Protein 8UI2 (pdb70)

Secondary structure (DSSP, 8-state):
---EEEEEEES-HHHHHHHHHHHHHHS--EEEEEEEETTTEEEEEEEE-HHHHHHHHHHHHHHHTTSTT-EEEEEEESS--TTTHHHHSS---PPP-S-TT-EEEEEEESSHHHHHHHHHHHHHHSS-EEEEEEESSSSTT-EEEEEEE-HHHHHHHHHHHHHHHGGGEEEEEEESS--HHHHHHHT-/-EEEEEE-GGGHHHHHHHHHHTTS-SEEEEEEEEEEEEETTEEEEEEEEEEEEE--SSSHHHHHHHHHTT-SSSS---EEE---TTSS-HHHHHHHHHHS---

Sequence (291 aa):
ARPALGVLELKSYALGVAVADAALRAAPVELLKCEPVEPGKALIMIRGEPEAVARAMAAALETAKAGSGNLIDHAFIGRIHPALLPFLLEETAAPPIEDPDEAVLVVETKTVAAAIEAADAALDVAPVRLLRMRLSEHIGGKAYFVLAGDEEAVRKAARAVRAVAGEKLIDLRIIPRPHEALRGRLFFPIALTVVPPEEAEPLARELVEAGLAAEVLLVPVRRIYREKGKVREEEVTLLLILVSREGVPALRAWIEARHPDDIPLFIVLAVDEEASNKRYLGYIAAETHLY

B-factor: mean 37.64, std 17.02, range [1.09, 86.79]

Foldseek 3Di:
DWWKKKKWKFQALVLLVVLQVQLVVFAPWAWLAFDAFPPRMTMTMITDAQVRNVRSNVRSVVSCVVPPPGTDDMDMGRTADPQVVCVSNVNDDQDDCPDQQKKKKKWKFQAQRLARQLVRQLVVPFPKHWQDWAHRHPPRRMIMTMIIDAPVRVVVSVVSSCVSSPPRTDDMDMGRGDDPVVCVVRSD/DKKKWKAAPVCPVVVQVVCQVVLLFVDKDKDWDKDWDADPNRIDIDIIIMIITQAAPVSVVVVVVVDCVDPDDDDTGIDDDDDDQVPDDVVVNVSRHVSNDPD

Radius of gyration: 20.88 Å; Cα contacts (8 Å, |Δi|>4): 557; chains: 2; bounding box: 64×43×48 Å

Nearest PDB structures (foldseek):
  8ui2-assembly1_A  TM=1.005E+00  e=4.470E-39  synthetic construct
  8un1-assembly1_B  TM=9.613E-01  e=3.023E-27  synthetic construct
  8ukm-assembly1_A  TM=9.583E-01  e=1.767E-26  synthetic construct
  6n06-assembly1_C  TM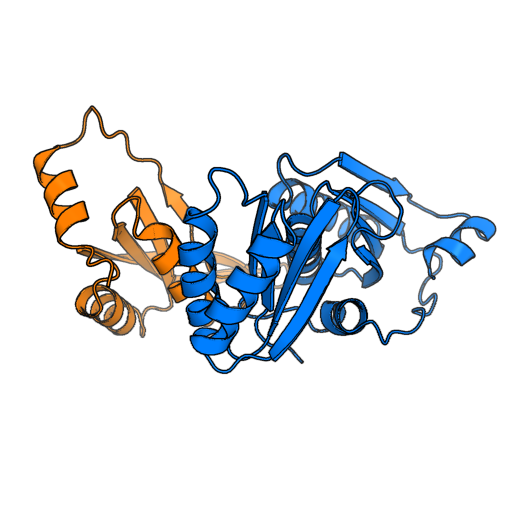=9.443E-01  e=7.043E-22  Haliangium ochraceum DSM 14365
  5dii-assembly2_D  TM=9.402E-01  e=2.486E-21  Haliangium ochraceum DSM 14365

Structure (mmCIF, N/CA/C/O backbone):
data_8UI2
#
_entry.id   8UI2
#
_cell.length_a   1.00
_cell.length_b   1.00
_cell.length_c   1.00
_cell.angle_alpha   90.00
_cell.angle_beta   90.00
_cell.angle_gamma   90.00
#
_symmetry.space_group_name_H-M   'P 1'
#
loop_
_entity.id
_entity.type
_entity.pdbx_description
1 polymer T33-ml28-redesigned-tandem-BMC-T-fold
2 polymer T33-ml28-redesigned-CutA-fold
#
loop_
_atom_site.group_PDB
_atom_site.id
_atom_site.type_symbol
_atom_site.label_atom_id
_atom_site.label_alt_id
_atom_site.label_comp_id
_atom_site.label_asym_id
_atom_site.label_entity_id
_atom_site.label_seq_id
_atom_site.pdbx_PDB_ins_code
_atom_site.Cartn_x
_atom_site.Cartn_y
_atom_site.Cartn_z
_atom_site.occupancy
_atom_site.B_iso_or_equiv
_atom_site.auth_seq_id
_atom_site.auth_comp_id
_atom_site.auth_asym_id
_atom_site.auth_atom_id
_atom_site.pdbx_PDB_model_num
ATOM 1 N N . ALA A 1 18 ? 138.832 85.809 62.046 1.00 52.95 18 ALA A N 1
ATOM 2 C CA . ALA A 1 18 ? 139.276 87.146 62.422 1.00 52.26 18 ALA A CA 1
ATOM 3 C C . ALA A 1 18 ? 138.110 87.993 62.921 1.00 54.87 18 ALA A C 1
ATOM 4 O O . ALA A 1 18 ? 138.246 88.736 63.892 1.00 53.85 18 ALA A O 1
ATOM 6 N N . ARG A 1 19 ? 136.963 87.878 62.256 1.00 55.73 19 ARG A N 1
ATOM 7 C CA . ARG A 1 19 ? 135.759 88.628 62.612 1.00 50.88 19 ARG A CA 1
ATOM 8 C C . ARG A 1 19 ? 134.570 87.680 62.724 1.00 49.39 19 ARG A C 1
ATOM 9 O O . ARG A 1 19 ? 133.689 87.662 61.856 1.00 47.05 19 ARG A O 1
ATOM 17 N N . PRO A 1 20 ? 134.517 86.864 63.786 1.00 43.63 20 PRO A N 1
ATOM 18 C CA . PRO A 1 20 ? 133.332 86.030 64.011 1.00 41.95 20 PRO A CA 1
ATOM 19 C C . PRO A 1 20 ? 132.287 86.737 64.860 1.00 43.59 20 PRO A C 1
ATOM 20 O O . PRO A 1 20 ? 132.469 87.899 65.232 1.00 45.13 20 PRO A O 1
ATOM 24 N N . ALA A 1 21 ? 131.194 86.051 65.173 1.00 26.80 21 ALA A N 1
ATOM 25 C CA . ALA A 1 21 ? 130.173 86.588 66.057 1.00 22.32 21 ALA A CA 1
ATOM 26 C C . ALA A 1 21 ? 130.513 86.284 67.510 1.00 32.80 21 ALA A C 1
ATOM 27 O O . ALA A 1 21 ? 131.227 85.326 67.812 1.00 36.25 21 ALA A O 1
ATOM 29 N N . LEU A 1 22 ? 129.995 87.114 68.414 1.00 31.52 22 LEU A N 1
ATOM 30 C CA . LEU A 1 22 ? 130.252 86.962 69.839 1.00 24.54 22 LEU A CA 1
ATOM 31 C C . LEU A 1 22 ? 128.967 87.165 70.627 1.00 26.01 22 LEU A C 1
ATOM 32 O O . LEU A 1 22 ? 128.144 88.013 70.276 1.00 29.80 22 LEU A O 1
ATOM 37 N N . GLY A 1 23 ? 128.801 86.385 71.691 1.00 24.87 23 GLY A N 1
ATOM 38 C CA . GLY A 1 23 ? 127.669 86.534 72.584 1.00 20.65 23 GLY A CA 1
ATOM 39 C C . GLY A 1 23 ? 128.075 86.489 74.043 1.00 17.75 23 GLY A C 1
ATOM 40 O O . GLY A 1 23 ? 128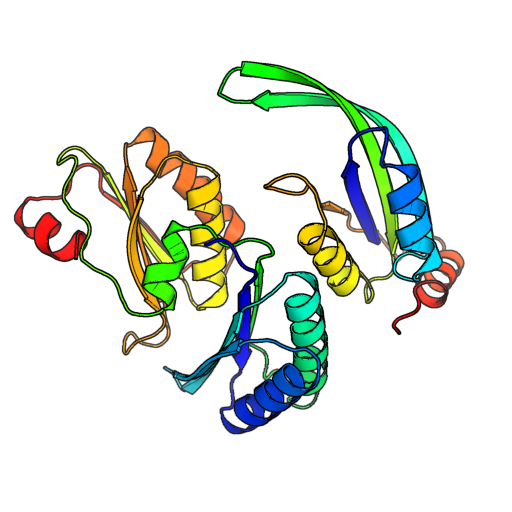.854 85.622 74.443 1.00 17.85 23 GLY A O 1
ATOM 41 N N . VAL A 1 24 ? 127.550 87.410 74.848 1.00 22.10 24 VAL A N 1
ATOM 42 C CA . VAL A 1 24 ? 127.946 87.575 76.242 1.00 17.70 24 VAL A CA 1
ATOM 43 C C . VAL A 1 24 ? 126.703 87.536 77.120 1.00 17.90 24 VAL A C 1
ATOM 44 O O . VAL A 1 24 ? 125.673 88.124 76.776 1.00 25.81 24 VAL A O 1
ATOM 48 N N . LEU A 1 25 ? 126.796 86.835 78.249 1.00 24.16 25 LEU A N 1
ATOM 49 C CA . LEU A 1 25 ? 125.732 86.786 79.244 1.00 21.09 25 LEU A CA 1
ATOM 50 C C . LEU A 1 25 ? 126.329 86.924 80.635 1.00 26.35 25 LEU A C 1
ATOM 51 O O . LEU A 1 25 ? 127.388 86.362 80.918 1.00 27.86 25 LEU A O 1
ATOM 56 N N . GLU A 1 26 ? 125.642 87.664 81.503 1.00 35.44 26 GLU A N 1
ATOM 57 C CA . GLU A 1 26 ? 126.032 87.799 82.901 1.00 34.66 26 GLU A CA 1
ATOM 58 C C . GLU A 1 26 ? 124.862 87.418 83.790 1.00 33.23 26 GLU A C 1
ATOM 59 O O . GLU A 1 26 ? 123.736 87.869 83.566 1.00 37.05 26 GLU A O 1
ATOM 65 N N . LEU A 1 27 ? 125.133 86.598 84.802 1.00 31.12 27 LEU A N 1
ATOM 66 C CA . LEU A 1 27 ? 124.104 86.077 85.686 1.00 30.64 27 LEU A CA 1
ATOM 67 C C . LEU A 1 27 ? 124.575 86.185 87.127 1.00 32.74 27 LEU A C 1
ATOM 68 O O . LEU A 1 27 ? 125.776 86.189 87.403 1.00 39.11 27 LEU A O 1
ATOM 73 N N . LYS A 1 28 ? 123.615 86.268 88.047 1.00 36.45 28 LYS A N 1
ATOM 74 C CA . LYS A 1 28 ? 123.944 86.405 89.460 1.00 39.13 28 LYS A CA 1
ATOM 75 C C . LYS A 1 28 ? 124.381 85.097 90.100 1.00 45.09 28 LYS A C 1
ATOM 76 O O . LYS A 1 28 ? 125.008 85.125 91.164 1.00 47.66 28 LYS A O 1
ATOM 82 N N . SER A 1 29 ? 124.074 83.960 89.486 1.00 40.98 29 SER A N 1
ATOM 83 C CA . SER A 1 29 ? 124.341 82.655 90.070 1.00 36.65 29 SER A CA 1
ATOM 84 C C . SER A 1 29 ? 125.240 81.840 89.155 1.00 31.46 29 SER A C 1
ATOM 85 O O . SER A 1 29 ? 125.054 81.830 87.936 1.00 36.88 29 SER A O 1
ATOM 88 N N . TYR A 1 30 ? 126.218 81.159 89.751 1.00 29.00 30 TYR A N 1
ATOM 89 C CA . TYR A 1 30 ? 127.052 80.242 88.985 1.00 27.84 30 TYR A CA 1
ATOM 90 C C . TYR A 1 30 ? 126.316 78.952 88.651 1.00 29.25 30 TYR A C 1
ATOM 91 O O . TYR A 1 30 ? 126.568 78.358 87.598 1.00 31.40 30 TYR A O 1
ATOM 100 N N . ALA A 1 31 ? 125.414 78.505 89.526 1.00 34.56 31 ALA A N 1
ATOM 101 C CA . ALA A 1 31 ? 124.635 77.303 89.248 1.00 24.64 31 ALA A CA 1
ATOM 102 C C . ALA A 1 31 ? 123.734 77.504 88.036 1.00 31.47 31 ALA A C 1
ATOM 103 O O . ALA A 1 31 ? 123.652 76.637 87.157 1.00 37.71 31 ALA A O 1
ATOM 105 N N . LEU A 1 32 ? 123.052 78.648 87.970 1.00 32.22 32 LEU A N 1
ATOM 106 C CA . LEU A 1 32 ? 122.263 78.967 86.788 1.00 14.07 32 LEU A CA 1
ATOM 107 C C . LEU A 1 32 ? 123.153 79.254 85.589 1.00 25.18 32 LEU A C 1
ATOM 108 O O . LEU A 1 32 ? 122.727 79.080 84.444 1.00 37.22 32 LEU A O 1
ATOM 113 N N . GLY A 1 33 ? 124.389 79.692 85.827 1.00 28.04 33 GLY A N 1
ATOM 114 C CA . GLY A 1 33 ? 125.318 79.880 84.727 1.00 19.73 33 GLY A CA 1
ATOM 115 C C . GLY A 1 33 ? 125.658 78.582 84.023 1.00 18.88 33 GLY A C 1
ATOM 116 O O . GLY A 1 33 ? 125.748 78.537 82.795 1.00 22.56 33 GLY A O 1
ATOM 117 N N . VAL A 1 34 ? 125.857 77.508 84.789 1.00 29.79 34 VAL A N 1
ATOM 118 C CA . VAL A 1 34 ? 126.149 76.210 84.186 1.00 26.60 34 VAL A CA 1
ATOM 119 C C . VAL A 1 34 ? 124.936 75.687 83.428 1.00 25.38 34 VAL A C 1
ATOM 120 O O . VAL A 1 34 ? 125.068 75.077 82.361 1.00 28.90 34 VAL A O 1
ATOM 124 N N . ALA A 1 35 ? 123.736 75.911 83.966 1.00 24.52 35 ALA A N 1
ATOM 125 C CA . ALA A 1 35 ? 122.524 75.505 83.260 1.00 23.03 35 ALA A CA 1
ATOM 126 C C . ALA A 1 35 ? 122.356 76.281 81.958 1.00 27.40 35 ALA A C 1
ATOM 127 O O . ALA A 1 35 ? 122.008 75.709 80.919 1.00 35.33 35 ALA A O 1
ATOM 129 N N . VAL A 1 36 ? 122.598 77.593 82.000 1.00 32.59 36 VAL A N 1
ATOM 130 C CA . VAL A 1 36 ? 122.451 78.430 80.812 1.00 23.95 36 VAL A CA 1
ATOM 131 C C . VAL A 1 36 ? 123.476 78.043 79.753 1.00 30.06 36 VAL A C 1
ATOM 132 O O . VAL A 1 36 ? 123.162 77.977 78.559 1.00 34.14 36 VAL A O 1
ATOM 136 N N . ALA A 1 37 ? 124.716 77.787 80.171 1.00 32.62 37 ALA A N 1
ATOM 137 C CA . ALA A 1 37 ? 125.758 77.407 79.223 1.00 22.57 37 ALA A CA 1
ATOM 138 C C . ALA A 1 37 ? 125.435 76.085 78.542 1.00 31.68 37 ALA A C 1
ATOM 139 O O . ALA A 1 37 ? 125.708 75.911 77.349 1.00 35.65 37 ALA A O 1
ATOM 141 N N . ASP A 1 38 ? 124.872 75.132 79.288 1.00 37.01 38 ASP A N 1
ATOM 142 C CA . ASP A 1 38 ? 124.517 73.847 78.696 1.00 28.00 38 ASP A CA 1
ATOM 143 C C . ASP A 1 38 ? 123.429 74.004 77.642 1.00 31.59 38 ASP A C 1
ATOM 144 O O . ASP A 1 38 ? 123.492 73.379 76.577 1.00 38.82 38 ASP A O 1
ATOM 149 N N . ALA A 1 39 ? 122.417 74.828 77.923 1.00 36.87 39 ALA A N 1
ATOM 150 C CA . ALA A 1 39 ? 121.355 75.057 76.948 1.00 35.49 39 ALA A CA 1
ATOM 151 C C . ALA A 1 39 ? 121.891 75.718 75.684 1.00 32.92 39 ALA A C 1
ATOM 152 O O . ALA A 1 39 ? 121.513 75.342 74.568 1.00 39.15 39 ALA A O 1
ATOM 154 N N . ALA A 1 40 ? 122.772 76.707 75.837 1.00 34.28 40 ALA A N 1
ATOM 155 C CA . ALA A 1 40 ? 123.340 77.381 74.675 1.00 36.58 40 ALA A CA 1
ATOM 156 C C . ALA A 1 40 ? 124.162 76.425 73.822 1.00 36.68 40 ALA A C 1
ATOM 157 O O . ALA A 1 40 ? 124.088 76.462 72.589 1.00 34.95 40 ALA A O 1
ATOM 159 N N . LEU A 1 41 ? 124.961 75.566 74.460 1.00 36.21 41 LEU A N 1
ATOM 160 C CA . LEU A 1 41 ? 125.803 74.641 73.709 1.00 28.60 41 LEU A CA 1
ATOM 161 C C . LEU A 1 41 ? 124.971 73.606 72.967 1.00 34.67 41 LEU A C 1
ATOM 162 O O . LEU A 1 41 ? 125.342 73.173 71.871 1.00 42.98 41 LEU A O 1
ATOM 167 N N . ARG A 1 42 ? 123.849 73.186 73.553 1.00 38.27 42 ARG A N 1
ATOM 168 C CA . ARG A 1 42 ? 123.011 72.182 72.909 1.00 35.31 42 ARG A CA 1
ATOM 169 C C . ARG A 1 42 ? 122.259 72.746 71.710 1.00 38.81 42 ARG A C 1
ATOM 170 O O . ARG A 1 42 ? 121.943 72.002 70.776 1.00 42.26 42 ARG A O 1
ATOM 178 N N . ALA A 1 43 ? 121.959 74.046 71.717 1.00 43.29 43 ALA A N 1
ATOM 179 C CA . ALA A 1 43 ? 121.095 74.614 70.686 1.00 38.47 43 ALA A CA 1
ATOM 180 C C . ALA A 1 43 ? 121.805 74.723 69.341 1.00 39.87 43 ALA A C 1
ATOM 181 O O . ALA A 1 43 ? 121.229 74.392 68.300 1.00 48.40 43 ALA A O 1
ATOM 183 N N . ALA A 1 44 ? 123.044 75.194 69.334 1.00 34.05 44 ALA A N 1
ATOM 184 C CA . ALA A 1 44 ? 123.755 75.480 68.099 1.00 29.79 44 ALA A CA 1
ATOM 185 C C . ALA A 1 44 ? 125.216 75.085 68.237 1.00 37.01 44 ALA A C 1
ATOM 186 O O . ALA A 1 44 ? 125.744 75.017 69.352 1.00 43.21 44 ALA A O 1
ATOM 188 N N . PRO A 1 45 ? 125.901 74.816 67.115 1.00 41.94 45 PRO A N 1
ATOM 189 C CA . PRO A 1 45 ? 127.343 74.478 67.154 1.00 39.48 45 PRO A CA 1
ATOM 190 C C . PRO A 1 45 ? 128.258 75.686 67.347 1.00 37.38 45 PRO A C 1
ATOM 191 O O . PRO A 1 45 ? 128.830 76.251 66.417 1.00 39.49 45 PRO A O 1
ATOM 195 N N . VAL A 1 46 ? 128.412 76.096 68.604 1.00 36.07 46 VAL A N 1
ATOM 196 C CA . VAL A 1 46 ? 129.250 77.240 68.943 1.00 37.94 46 VAL A CA 1
ATOM 197 C C . VAL A 1 46 ? 130.453 76.768 69.746 1.00 33.49 46 VAL A C 1
ATOM 198 O O . VAL A 1 46 ? 130.572 75.583 70.072 1.00 39.04 46 VAL A O 1
ATOM 202 N N . GLU A 1 47 ? 131.356 77.691 70.061 1.00 24.87 47 GLU A N 1
ATOM 203 C CA . GLU A 1 47 ? 132.540 77.408 70.857 1.00 26.00 47 GLU A CA 1
ATOM 204 C C . GLU A 1 47 ? 132.465 78.206 72.149 1.00 31.86 47 GLU A C 1
ATOM 205 O O . GLU A 1 47 ? 132.310 79.429 72.116 1.00 39.12 47 GLU A O 1
ATOM 211 N N . LEU A 1 48 ? 132.578 77.517 73.279 1.00 31.90 48 LEU A N 1
ATOM 212 C CA . LEU A 1 48 ? 132.479 78.164 74.580 1.00 27.42 48 LEU A CA 1
ATOM 213 C C . LEU A 1 48 ? 133.808 78.823 74.924 1.00 32.91 48 LEU A C 1
ATOM 214 O O . LEU A 1 48 ? 134.820 78.137 75.102 1.00 41.37 48 LEU A O 1
ATOM 219 N N . LEU A 1 49 ? 133.808 80.151 75.014 1.00 32.96 49 LEU A N 1
ATOM 220 C CA . LEU A 1 49 ? 135.016 80.898 75.329 1.00 29.68 49 LEU A CA 1
ATOM 221 C C . LEU A 1 49 ? 135.209 81.124 76.819 1.00 32.46 49 LEU A C 1
ATOM 222 O O . LEU A 1 49 ? 136.344 81.343 77.254 1.00 35.46 49 LEU A O 1
ATOM 227 N N . LYS A 1 50 ? 134.139 81.078 77.608 1.00 39.94 50 LYS A N 1
ATOM 228 C CA . LYS A 1 50 ? 134.221 81.457 79.010 1.00 31.29 50 LYS A CA 1
ATOM 229 C C . LYS A 1 50 ? 133.007 80.923 79.750 1.00 33.79 50 LYS A C 1
ATOM 230 O O . LYS A 1 50 ? 131.882 81.036 79.259 1.00 38.50 50 LYS A O 1
ATOM 236 N N . CYS A 1 51 ? 133.244 80.318 80.915 1.00 34.68 51 CYS A N 1
ATOM 237 C CA . CYS A 1 51 ? 132.172 79.994 81.855 1.00 29.50 51 CYS A CA 1
ATOM 238 C C . CYS A 1 51 ? 132.828 79.883 83.230 1.00 37.71 51 CYS A C 1
ATOM 239 O O . CYS A 1 51 ? 133.419 78.848 83.547 1.00 43.48 51 CYS A O 1
ATOM 242 N N . GLU A 1 52 ? 132.721 80.940 84.028 1.00 32.82 52 GLU A N 1
ATOM 243 C CA . GLU A 1 52 ? 133.463 81.014 85.277 1.00 35.56 52 GLU A CA 1
ATOM 244 C C . GLU A 1 52 ? 132.789 82.029 86.185 1.00 38.47 52 GLU A C 1
ATOM 245 O O . GLU A 1 52 ? 132.066 82.909 85.708 1.00 41.94 52 GLU A O 1
ATOM 251 N N . PRO A 1 53 ? 133.005 81.932 87.496 1.00 36.57 53 PRO A N 1
ATOM 252 C CA . PRO A 1 53 ? 132.545 82.989 88.401 1.00 35.17 53 PRO A CA 1
ATOM 253 C C . PRO A 1 53 ? 133.540 84.136 88.452 1.00 41.87 53 PRO A C 1
ATOM 254 O O . PRO A 1 53 ? 134.756 83.931 88.472 1.00 45.29 53 PRO A O 1
ATOM 258 N N . VAL A 1 54 ? 133.010 85.358 88.475 1.00 46.21 54 VAL A N 1
ATOM 259 C CA . VAL A 1 54 ? 133.822 86.564 88.524 1.00 47.45 54 VAL A CA 1
ATOM 260 C C . VAL A 1 54 ? 133.315 87.450 89.655 1.00 48.90 54 VAL A C 1
ATOM 261 O O . VAL A 1 54 ? 132.255 87.216 90.234 1.00 49.15 54 VAL A O 1
ATOM 265 N N . GLU A 1 55 ? 134.103 88.474 89.969 1.00 57.07 55 GLU A N 1
ATOM 266 C CA . GLU A 1 55 ? 133.729 89.416 91.009 1.00 56.48 55 GLU A CA 1
ATOM 267 C C . GLU A 1 55 ? 132.530 90.253 90.566 1.00 60.06 55 GLU A C 1
ATOM 268 O O . GLU A 1 55 ? 132.393 90.580 89.385 1.00 61.44 55 GLU A O 1
ATOM 274 N N . PRO A 1 56 ? 131.645 90.619 91.499 1.00 61.91 56 PRO A N 1
ATOM 275 C CA . PRO A 1 56 ? 131.642 90.289 92.926 1.00 59.27 56 PRO A CA 1
ATOM 276 C C . PRO A 1 56 ? 130.721 89.121 93.246 1.00 61.10 56 PRO A C 1
ATOM 277 O O . PRO A 1 56 ? 129.946 89.186 94.195 1.00 61.59 56 PRO A O 1
ATOM 281 N N . GLY A 1 57 ? 130.781 88.038 92.477 1.00 54.43 57 GLY A N 1
ATOM 282 C CA . GLY A 1 57 ? 129.855 86.941 92.664 1.00 49.84 57 GLY A CA 1
ATOM 283 C C . GLY A 1 57 ? 128.908 86.767 91.496 1.00 51.94 57 GLY A C 1
ATOM 284 O O . GLY A 1 57 ? 127.743 86.406 91.679 1.00 57.19 57 GLY A O 1
ATOM 285 N N . LYS A 1 58 ? 129.396 87.035 90.289 1.00 45.77 58 LYS A N 1
ATOM 286 C CA . LYS A 1 58 ? 128.623 86.882 89.070 1.00 41.51 58 LYS A CA 1
ATOM 287 C C . LYS A 1 58 ? 129.046 85.616 88.333 1.00 40.98 58 LYS A C 1
ATOM 288 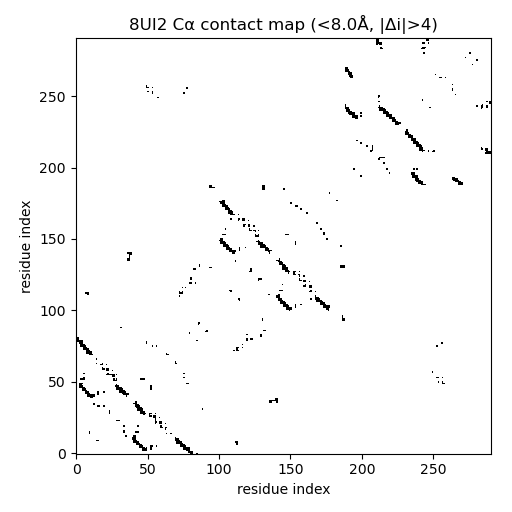O O . LYS A 1 58 ? 129.867 84.829 88.806 1.00 45.24 58 LYS A O 1
ATOM 294 N N . ALA A 1 59 ? 128.465 85.418 87.155 1.00 35.13 59 ALA A N 1
ATOM 295 C CA . ALA A 1 59 ? 128.900 84.397 86.218 1.00 29.84 59 ALA A CA 1
ATOM 296 C C . ALA A 1 59 ? 128.995 85.018 84.834 1.00 31.95 59 ALA A C 1
ATOM 297 O O . ALA A 1 59 ? 128.110 85.770 84.423 1.00 32.89 59 ALA A O 1
ATOM 299 N N . LEU A 1 60 ? 130.072 84.708 84.120 1.00 25.47 60 LEU A N 1
ATOM 300 C CA . LEU A 1 60 ? 130.317 85.249 82.791 1.00 22.97 60 LEU A CA 1
ATOM 301 C C . LEU A 1 60 ? 130.382 84.111 81.786 1.00 28.75 60 LEU A C 1
ATOM 302 O O . LEU A 1 60 ? 131.115 83.140 81.991 1.00 34.71 60 LEU A O 1
ATOM 307 N N . ILE A 1 61 ? 129.617 84.233 80.704 1.00 28.40 61 ILE A N 1
ATOM 308 C CA . ILE A 1 61 ? 129.575 83.237 79.642 1.00 22.90 61 ILE A CA 1
ATOM 309 C C . ILE A 1 61 ? 129.851 83.937 78.321 1.00 24.43 61 ILE A C 1
ATOM 310 O O . ILE A 1 61 ? 129.265 84.985 78.037 1.00 31.07 61 ILE A O 1
ATOM 315 N N . MET A 1 62 ? 130.748 83.364 77.522 1.00 33.50 62 MET A N 1
ATOM 316 C CA . MET A 1 62 ? 131.103 83.904 76.219 1.00 27.27 62 MET A CA 1
ATOM 317 C C . MET A 1 62 ? 131.143 82.775 75.202 1.00 23.91 62 MET A C 1
ATOM 318 O O . MET A 1 62 ? 131.668 81.698 75.488 1.00 29.65 62 MET A O 1
ATOM 323 N N . ILE A 1 63 ? 130.590 83.026 74.015 1.00 34.86 63 ILE A N 1
ATOM 324 C CA . ILE A 1 63 ? 130.585 82.059 72.926 1.00 30.85 63 ILE A CA 1
ATOM 325 C C . ILE A 1 63 ? 131.011 82.762 71.645 1.00 27.09 63 ILE A C 1
ATOM 326 O O . ILE A 1 63 ? 131.029 83.990 71.561 1.00 32.20 63 ILE A O 1
ATOM 331 N N . ARG A 1 64 ? 131.370 81.963 70.643 1.00 27.03 64 ARG A N 1
ATOM 332 C CA . ARG A 1 64 ? 131.742 82.503 69.344 1.00 33.32 64 ARG A CA 1
ATOM 333 C C . ARG A 1 64 ? 131.431 81.480 68.262 1.00 36.42 64 ARG A C 1
ATOM 334 O O . ARG A 1 64 ? 131.277 80.288 68.532 1.00 39.62 64 ARG A O 1
ATOM 342 N N . GLY A 1 65 ? 131.338 81.966 67.028 1.00 34.30 65 GLY A N 1
ATOM 343 C CA . GLY A 1 65 ? 131.037 81.113 65.897 1.00 30.35 65 GLY A CA 1
ATOM 344 C C . GLY A 1 65 ? 130.537 81.887 64.697 1.00 32.03 65 GLY A C 1
ATOM 345 O O . GLY A 1 65 ? 131.063 82.956 64.381 1.00 38.50 65 GLY A O 1
ATOM 346 N N . GLU A 1 66 ? 129.533 81.352 64.014 1.00 35.42 66 GLU A N 1
ATOM 347 C CA . GLU A 1 66 ? 128.873 82.020 62.904 1.00 39.43 66 GLU A CA 1
ATOM 348 C C . GLU A 1 66 ? 127.696 82.848 63.410 1.00 41.62 66 GLU A C 1
ATOM 349 O O . GLU A 1 66 ? 127.086 82.509 64.427 1.00 42.83 66 GLU A O 1
ATOM 355 N N . PRO A 1 67 ? 127.361 83.941 62.716 1.00 38.43 67 PRO A N 1
ATOM 356 C CA . PRO A 1 67 ? 126.303 84.831 63.224 1.00 32.98 67 PRO A CA 1
ATOM 357 C C . PRO A 1 67 ? 124.966 84.147 63.448 1.00 32.29 67 PRO A C 1
ATOM 358 O O . PRO A 1 67 ? 124.281 84.450 64.431 1.00 32.63 67 PRO A O 1
ATOM 362 N N . GLU A 1 68 ? 124.573 83.227 62.567 1.00 38.61 68 GLU A N 1
ATOM 363 C CA . GLU A 1 68 ? 123.281 82.566 62.721 1.00 38.87 68 GLU A CA 1
ATOM 364 C C . GLU A 1 68 ? 123.308 81.546 63.852 1.00 39.85 68 GLU A C 1
ATOM 365 O O . GLU A 1 68 ? 122.331 81.414 64.598 1.00 39.96 68 GLU A O 1
ATOM 371 N N . ALA A 1 69 ? 124.412 80.808 63.988 1.00 34.40 69 ALA A N 1
ATOM 372 C CA . ALA A 1 69 ? 124.530 79.844 65.078 1.00 32.03 69 ALA A CA 1
ATOM 373 C C . ALA A 1 69 ? 124.583 80.541 66.430 1.00 38.74 69 ALA A C 1
ATOM 374 O O . ALA A 1 69 ? 123.955 80.091 67.394 1.00 36.91 69 ALA A O 1
ATOM 376 N N . VAL A 1 70 ? 125.328 81.644 66.522 1.00 38.91 70 VAL A N 1
ATOM 377 C CA . VAL A 1 70 ? 125.445 82.356 67.789 1.00 30.19 70 VAL A CA 1
ATOM 378 C C . VAL A 1 70 ? 124.117 83.000 68.166 1.00 24.87 70 VAL A C 1
ATOM 379 O O . VAL A 1 70 ? 123.748 83.046 69.345 1.00 33.88 70 VAL A O 1
ATOM 383 N N . ALA A 1 71 ? 123.378 83.508 67.180 1.00 25.13 71 ALA A N 1
ATOM 384 C CA . ALA A 1 71 ? 122.057 84.057 67.465 1.00 29.79 71 ALA A CA 1
ATOM 385 C C . ALA A 1 71 ? 121.110 82.977 67.974 1.00 36.10 71 ALA A C 1
ATOM 386 O O . ALA A 1 71 ? 120.305 83.223 68.881 1.00 36.65 71 ALA A O 1
ATOM 388 N N . ARG A 1 72 ? 121.189 81.775 67.399 1.00 36.52 72 ARG A N 1
ATOM 389 C CA . ARG A 1 72 ? 120.359 80.666 67.859 1.00 29.62 72 ARG A CA 1
ATOM 390 C C . ARG A 1 72 ? 120.690 80.289 69.298 1.00 34.78 72 ARG A C 1
ATOM 391 O O . ARG A 1 72 ? 119.792 80.057 70.116 1.00 40.90 72 ARG A O 1
ATOM 399 N N . ALA A 1 73 ? 121.984 80.219 69.623 1.00 35.15 73 ALA A N 1
ATOM 400 C CA . ALA A 1 73 ? 122.398 79.871 70.978 1.00 26.71 73 ALA A CA 1
ATOM 401 C C . ALA A 1 73 ? 121.986 80.940 71.981 1.00 24.77 73 ALA A C 1
ATOM 402 O O . ALA A 1 73 ? 121.569 80.622 73.099 1.00 30.58 73 ALA A O 1
ATOM 404 N N . MET A 1 74 ? 122.107 82.216 71.605 1.00 30.14 74 MET A N 1
ATOM 405 C CA . MET A 1 74 ? 121.741 83.296 72.516 1.00 30.15 74 MET A CA 1
ATOM 406 C C . MET A 1 74 ? 120.253 83.272 72.839 1.00 29.66 74 MET A C 1
ATOM 407 O O . MET A 1 74 ? 119.853 83.544 73.976 1.00 33.45 74 MET A O 1
ATOM 412 N N . ALA A 1 75 ? 119.416 82.963 71.847 1.00 37.98 75 ALA A N 1
ATOM 413 C CA . ALA A 1 75 ? 117.982 82.861 72.090 1.00 28.08 75 ALA A CA 1
ATOM 414 C C . ALA A 1 75 ? 117.671 81.742 73.076 1.00 32.82 75 ALA A C 1
ATOM 415 O O . ALA A 1 75 ? 116.864 81.915 73.996 1.00 34.62 75 ALA A O 1
ATOM 417 N N . ALA A 1 76 ? 118.307 80.582 72.896 1.00 37.43 76 ALA A N 1
ATOM 418 C CA . ALA A 1 76 ? 118.067 79.457 73.794 1.00 31.40 76 ALA A CA 1
ATOM 419 C C . ALA A 1 76 ? 118.545 79.758 75.207 1.00 36.14 76 ALA A C 1
ATOM 420 O O . ALA A 1 76 ? 117.878 79.405 76.184 1.00 42.25 76 ALA A O 1
ATOM 422 N N . ALA A 1 77 ? 119.707 80.402 75.334 1.00 45.39 77 ALA A N 1
ATOM 423 C CA . ALA A 1 77 ? 120.237 80.732 76.653 1.00 37.17 77 ALA A CA 1
ATOM 424 C C . ALA A 1 77 ? 119.337 81.720 77.381 1.00 36.20 77 ALA A C 1
ATOM 425 O O . ALA A 1 77 ? 119.159 81.626 78.599 1.00 41.44 77 ALA A O 1
ATOM 427 N N . LEU A 1 78 ? 118.772 82.684 76.653 1.00 41.20 78 LEU A N 1
ATOM 428 C CA . LEU A 1 78 ? 117.874 83.651 77.275 1.00 41.49 78 LEU A CA 1
ATOM 429 C C . LEU A 1 78 ? 116.594 82.985 77.765 1.00 42.43 78 LEU A C 1
ATOM 430 O O . LEU A 1 78 ? 115.991 83.435 78.745 1.00 47.84 78 LEU A O 1
ATOM 435 N N . GLU A 1 79 ? 116.155 81.921 77.087 1.00 49.29 79 GLU A N 1
ATOM 436 C CA . GLU A 1 79 ? 114.979 81.187 77.548 1.00 44.56 79 GLU A CA 1
ATOM 437 C C . GLU A 1 79 ? 115.225 80.544 78.908 1.00 44.92 79 GLU A C 1
ATOM 438 O O . GLU A 1 79 ? 114.351 80.566 79.780 1.00 50.39 79 GLU A O 1
ATOM 444 N N . THR A 1 80 ? 116.409 79.960 79.103 1.00 40.89 80 THR A N 1
ATOM 445 C CA . THR A 1 80 ? 116.708 79.282 80.361 1.00 40.77 80 THR A CA 1
ATOM 446 C C . THR A 1 80 ? 116.850 80.272 81.511 1.00 44.74 80 THR A C 1
ATOM 447 O O . THR A 1 80 ? 116.462 79.973 82.645 1.00 44.72 80 THR A O 1
ATOM 451 N N . ALA A 1 81 ? 117.399 81.457 81.238 1.00 48.11 81 ALA A N 1
ATOM 452 C CA . ALA A 1 81 ? 117.623 82.449 82.281 1.00 44.28 81 ALA A CA 1
ATOM 453 C C . ALA A 1 81 ? 116.333 82.969 82.898 1.00 51.34 81 ALA A C 1
ATOM 454 O O . ALA A 1 81 ? 116.385 83.570 83.976 1.00 52.27 81 ALA A O 1
ATOM 456 N N . LYS A 1 82 ? 115.184 82.759 82.248 1.00 55.06 82 LYS A N 1
ATOM 457 C CA . LYS A 1 82 ? 113.911 83.175 82.823 1.00 53.61 82 LYS A CA 1
ATOM 458 C C . LYS A 1 82 ? 113.524 82.341 84.037 1.00 57.41 82 LYS A C 1
ATOM 459 O O . LYS A 1 82 ? 112.636 82.747 84.793 1.00 56.25 82 LYS A O 1
ATOM 465 N N . ALA A 1 83 ? 114.158 81.181 84.229 1.00 64.74 83 ALA A N 1
ATOM 466 C CA . ALA A 1 83 ? 113.926 80.401 85.440 1.00 64.16 83 ALA A CA 1
ATOM 467 C C . ALA A 1 83 ? 114.370 81.170 86.677 1.00 66.21 83 ALA A C 1
ATOM 468 O O . ALA A 1 83 ? 113.681 81.163 87.704 1.00 67.59 83 ALA A O 1
ATOM 470 N N . GLY A 1 84 ? 115.518 81.837 86.599 1.00 63.54 84 GLY A N 1
ATOM 471 C CA . GLY A 1 84 ? 115.968 82.695 87.675 1.00 58.81 84 GLY A CA 1
ATOM 472 C C . GLY A 1 84 ? 115.345 84.072 87.593 1.00 64.33 84 GLY A C 1
ATOM 473 O O . GLY A 1 84 ? 115.687 84.862 86.709 1.00 65.67 84 GLY A O 1
ATOM 474 N N . SER A 1 85 ? 114.427 84.368 88.511 1.00 65.42 85 SER A N 1
ATOM 475 C CA . SER A 1 85 ? 113.688 85.627 88.488 1.00 63.97 85 SER A CA 1
ATOM 476 C C . SER A 1 85 ? 114.624 86.782 88.822 1.00 63.40 85 SER A C 1
ATOM 477 O O . SER A 1 85 ? 115.038 86.944 89.974 1.00 61.72 85 SER A O 1
ATOM 480 N N . GLY A 1 86 ? 114.952 87.591 87.817 1.00 55.64 86 GLY A N 1
ATOM 481 C CA . GLY A 1 86 ? 115.858 88.704 88.013 1.00 51.67 86 GLY A CA 1
ATOM 482 C C . GLY A 1 86 ? 117.321 88.336 88.048 1.00 52.55 86 GLY A C 1
ATOM 483 O O . GLY A 1 86 ? 118.139 89.143 88.501 1.00 55.12 86 GLY A O 1
ATOM 484 N N . ASN A 1 87 ? 117.682 87.139 87.587 1.00 49.45 87 ASN A N 1
ATOM 485 C CA . ASN A 1 87 ? 119.068 86.696 87.651 1.00 50.60 87 ASN A CA 1
ATOM 486 C C . ASN A 1 87 ? 119.912 87.197 86.488 1.00 50.84 87 ASN A C 1
ATOM 487 O O . ASN A 1 87 ? 121.139 87.074 86.539 1.00 54.03 87 ASN A O 1
ATOM 492 N N . LEU A 1 88 ? 119.298 87.751 85.447 1.00 40.46 88 LEU A N 1
ATOM 493 C CA . LEU A 1 88 ? 120.053 88.255 84.310 1.00 40.50 88 LEU A CA 1
ATOM 494 C C . LEU A 1 88 ? 120.477 89.697 84.559 1.00 43.74 88 LEU A C 1
ATOM 495 O O . LEU A 1 88 ? 119.643 90.558 84.856 1.00 45.89 88 LEU A O 1
ATOM 500 N N . ILE A 1 89 ? 121.773 89.958 84.434 1.00 34.85 89 ILE A N 1
ATOM 501 C CA . ILE A 1 89 ? 122.334 91.283 84.667 1.00 37.71 89 ILE A CA 1
ATOM 502 C C . ILE A 1 89 ? 122.527 92.046 83.365 1.00 39.65 89 ILE A C 1
ATOM 503 O O . ILE A 1 89 ? 122.130 93.205 83.251 1.00 45.45 89 ILE A O 1
ATOM 508 N N . ASP A 1 90 ? 123.137 91.410 82.370 1.00 34.62 90 ASP A N 1
ATOM 509 C CA . ASP A 1 90 ? 123.376 92.047 81.084 1.00 28.29 90 ASP A CA 1
ATOM 510 C C . ASP A 1 90 ? 123.574 90.970 80.033 1.00 34.76 90 ASP A C 1
ATOM 511 O O . ASP A 1 90 ? 123.847 89.811 80.349 1.00 37.58 90 ASP A O 1
ATOM 516 N N . HIS A 1 91 ? 123.431 91.372 78.775 1.00 28.36 91 HIS A N 1
ATOM 517 C CA . HIS A 1 91 ? 123.743 90.496 77.658 1.00 25.52 91 HIS A CA 1
ATOM 518 C C . HIS A 1 91 ? 123.990 91.352 76.428 1.00 20.64 91 HIS A C 1
ATOM 519 O O . HIS A 1 91 ? 123.564 92.506 76.357 1.00 34.61 91 HIS A O 1
ATOM 526 N N . ALA A 1 92 ? 124.698 90.773 75.463 1.00 17.18 92 ALA A N 1
ATOM 527 C CA . ALA A 1 92 ? 125.014 91.466 74.225 1.00 21.02 92 ALA A CA 1
ATOM 528 C C . ALA A 1 92 ? 125.292 90.432 73.148 1.00 28.60 92 ALA A C 1
ATOM 529 O O . ALA A 1 92 ? 125.603 89.277 73.440 1.00 30.25 92 ALA A O 1
ATOM 531 N N . PHE A 1 93 ? 125.178 90.861 71.896 1.00 23.38 93 PHE A N 1
ATOM 532 C CA . PHE A 1 93 ? 125.463 89.978 70.772 1.00 18.45 93 PHE A CA 1
ATOM 533 C C . PHE A 1 93 ? 125.954 90.827 69.612 1.00 13.92 93 PHE A C 1
ATOM 534 O O . PHE A 1 93 ? 125.243 91.722 69.154 1.00 23.41 93 PHE A O 1
ATOM 542 N N . ILE A 1 94 ? 127.174 90.557 69.159 1.00 19.87 94 ILE A N 1
ATOM 543 C CA . ILE A 1 94 ? 127.817 91.311 68.091 1.00 25.05 94 ILE A CA 1
ATOM 544 C C . ILE A 1 94 ? 127.954 90.399 66.882 1.00 26.96 94 ILE A C 1
ATOM 545 O O . ILE A 1 94 ? 128.534 89.313 66.980 1.00 28.27 94 ILE A O 1
ATOM 550 N N . GLY A 1 95 ? 127.422 90.842 65.741 1.00 36.49 95 GLY A N 1
ATOM 551 C CA . GLY A 1 95 ? 127.426 90.016 64.548 1.00 28.65 95 GLY A CA 1
ATOM 552 C C . GLY A 1 95 ? 128.778 89.880 63.886 1.00 33.95 95 GLY A C 1
ATOM 553 O O . GLY A 1 95 ? 129.004 88.908 63.160 1.00 42.58 95 GLY A O 1
ATOM 554 N N . ARG A 1 96 ? 129.680 90.830 64.113 1.00 37.90 96 ARG A N 1
ATOM 555 C CA . ARG A 1 96 ? 131.019 90.776 63.533 1.00 38.59 96 ARG A CA 1
ATOM 556 C C . ARG A 1 96 ? 131.942 91.580 64.433 1.00 41.80 96 ARG A C 1
ATOM 557 O O . ARG A 1 96 ? 131.899 92.812 64.418 1.00 49.74 96 ARG A O 1
ATOM 565 N N . ILE A 1 97 ? 132.767 90.894 65.208 1.00 39.54 97 ILE A N 1
ATOM 566 C CA . ILE A 1 97 ? 133.642 91.567 66.157 1.00 45.54 97 ILE A CA 1
ATOM 567 C C . ILE A 1 97 ? 134.793 92.227 65.411 1.00 43.23 97 ILE A C 1
ATOM 568 O O . ILE A 1 97 ? 135.172 91.812 64.312 1.00 47.98 97 ILE A O 1
ATOM 573 N N . HIS A 1 98 ? 135.335 93.287 66.002 1.00 43.38 98 HIS A N 1
ATOM 574 C CA . HIS A 1 98 ? 136.499 93.941 65.435 1.00 40.83 98 HIS A CA 1
ATOM 575 C C . HIS A 1 98 ? 137.721 93.030 65.556 1.00 46.60 98 HIS A C 1
ATOM 576 O O . HIS A 1 98 ? 137.849 92.278 66.524 1.00 46.76 98 HIS A O 1
ATOM 583 N N . PRO A 1 99 ? 138.625 93.066 64.575 1.00 49.27 99 PRO A N 1
ATOM 584 C CA . PRO A 1 99 ? 139.841 92.243 64.677 1.00 42.83 99 PRO A CA 1
ATOM 585 C C . PRO A 1 99 ? 140.700 92.574 65.885 1.00 49.25 99 PRO A C 1
ATOM 586 O O . PRO A 1 99 ? 141.398 91.689 66.396 1.00 49.46 99 PRO A O 1
ATOM 590 N N . ALA A 1 100 ? 140.677 93.822 66.356 1.00 46.89 100 ALA A N 1
ATOM 591 C CA . ALA A 1 100 ? 141.489 94.216 67.500 1.00 44.05 100 ALA A CA 1
ATOM 592 C C . ALA A 1 100 ? 140.931 93.723 68.828 1.00 47.74 100 ALA A C 1
ATOM 593 O O . ALA A 1 100 ? 141.667 93.700 69.819 1.00 48.42 100 ALA A O 1
ATOM 595 N N . LEU A 1 101 ? 139.655 93.337 68.877 1.00 44.46 101 LEU A N 1
ATOM 596 C CA . LEU A 1 101 ? 139.066 92.869 70.126 1.00 42.32 101 LEU A CA 1
ATOM 597 C C . LEU A 1 101 ? 139.509 91.452 70.467 1.00 44.77 101 LEU A C 1
ATOM 598 O O . LEU A 1 101 ? 139.671 91.120 71.645 1.00 43.87 101 LEU A O 1
ATOM 603 N N . LEU A 1 102 ? 139.703 90.611 69.452 1.00 50.48 102 LEU A N 1
ATOM 604 C CA . LEU A 1 1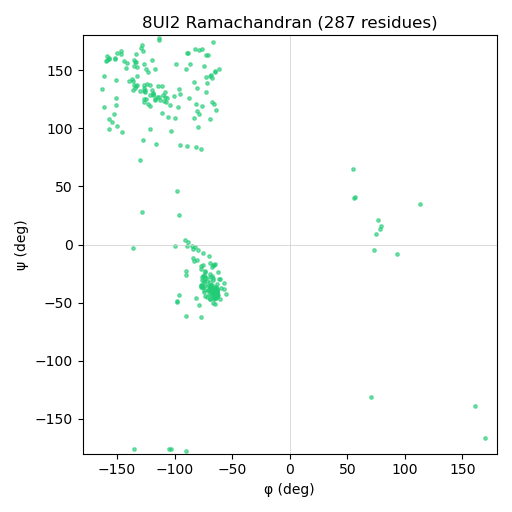02 ? 139.895 89.180 69.686 1.00 49.66 102 LEU A CA 1
ATOM 605 C C . LEU A 1 102 ? 141.111 88.849 70.545 1.00 52.40 102 LEU A C 1
ATOM 606 O O . LEU A 1 102 ? 140.973 88.026 71.466 1.00 52.41 102 LEU A O 1
ATOM 611 N N . PRO A 1 103 ? 142.304 89.412 70.314 1.00 56.69 103 PRO A N 1
ATOM 612 C CA . PRO A 1 103 ? 143.446 89.044 71.167 1.00 53.44 103 PRO A CA 1
ATOM 613 C C . PRO A 1 103 ? 143.218 89.292 72.647 1.00 53.52 103 PRO A C 1
ATOM 614 O O . PRO A 1 103 ? 143.739 88.538 73.477 1.00 56.62 103 PRO A O 1
ATOM 618 N N . PHE A 1 104 ? 142.462 90.327 73.009 1.00 51.53 104 PHE A N 1
ATOM 619 C CA . PHE A 1 104 ? 142.199 90.596 74.417 1.00 50.03 104 PHE A CA 1
ATOM 620 C C . PHE A 1 104 ? 141.160 89.647 74.999 1.00 52.92 104 PHE A C 1
ATOM 621 O O . PHE A 1 104 ? 141.203 89.351 76.197 1.00 52.63 104 PHE A O 1
ATOM 629 N N . LEU A 1 105 ? 140.218 89.174 74.182 1.00 54.48 105 LEU A N 1
ATOM 630 C CA . LEU A 1 105 ? 139.226 88.217 74.661 1.00 51.86 105 LEU A CA 1
ATOM 631 C C . LEU A 1 105 ? 139.811 86.816 74.777 1.00 52.21 105 LEU A C 1
ATOM 632 O O . LEU A 1 105 ? 139.458 86.069 75.695 1.00 57.16 105 LEU A O 1
ATOM 637 N N . LEU A 1 106 ? 140.697 86.443 73.854 1.00 58.87 106 LEU A N 1
ATOM 638 C CA . LEU A 1 106 ? 141.323 85.127 73.874 1.00 56.72 106 LEU A CA 1
ATOM 639 C C . LEU A 1 106 ? 142.406 85.003 74.935 1.00 60.07 106 LEU A C 1
ATOM 640 O O . LEU A 1 106 ? 142.943 83.906 75.117 1.00 65.70 106 LEU A O 1
ATOM 645 N N . GLU A 1 107 ? 142.756 86.100 75.607 1.00 64.72 107 GLU A N 1
ATOM 646 C CA . GLU A 1 107 ? 143.720 86.189 76.700 1.00 66.28 107 GLU A CA 1
ATOM 647 C C . GLU A 1 107 ? 145.163 86.046 76.235 1.00 70.29 107 GLU A C 1
ATOM 648 O O . GLU A 1 107 ? 146.078 86.201 77.054 1.00 70.03 107 GLU A O 1
ATOM 654 N N . GLU A 1 108 ? 145.406 85.763 74.957 1.00 74.39 108 GLU A N 1
ATOM 655 C CA . GLU A 1 108 ? 146.759 85.652 74.416 1.00 75.10 108 GLU A CA 1
ATOM 656 C C . GLU A 1 108 ? 147.052 86.927 73.635 1.00 74.80 108 GLU A C 1
ATOM 657 O O . GLU A 1 108 ? 146.662 87.061 72.472 1.00 73.85 108 GLU A O 1
ATOM 663 N N . THR A 1 109 ? 147.750 87.862 74.276 1.00 75.15 109 THR A N 1
ATOM 664 C CA . THR A 1 109 ? 147.996 89.170 73.689 1.00 76.92 109 THR A CA 1
ATOM 665 C C . THR A 1 109 ? 149.358 89.675 74.139 1.00 78.35 109 THR A C 1
ATOM 666 O O . THR A 1 109 ? 149.947 89.168 75.098 1.00 76.58 109 THR A O 1
ATOM 670 N N . ALA A 1 110 ? 149.853 90.685 73.427 1.00 84.75 110 ALA A N 1
ATOM 671 C CA . ALA A 1 110 ? 151.135 91.306 73.718 1.00 84.09 110 ALA A CA 1
ATOM 672 C C . ALA A 1 110 ? 150.946 92.807 73.869 1.00 86.04 110 ALA A C 1
ATOM 673 O O . ALA A 1 110 ? 149.995 93.385 73.335 1.00 85.95 110 ALA A O 1
ATOM 675 N N . ALA A 1 111 ? 151.857 93.432 74.604 1.00 86.79 111 ALA A N 1
ATOM 676 C CA . ALA A 1 111 ? 151.771 94.868 74.848 1.00 86.52 111 ALA A CA 1
ATOM 677 C C . ALA A 1 111 ? 152.002 95.634 73.551 1.00 86.30 111 ALA A C 1
ATOM 678 O O . ALA A 1 111 ? 153.050 95.457 72.916 1.00 83.64 111 ALA A O 1
ATOM 680 N N . PRO A 1 112 ? 151.064 96.474 73.118 1.00 83.98 112 PRO A N 1
ATOM 681 C CA . PRO A 1 112 ? 151.262 97.207 71.873 1.00 82.26 112 PRO A CA 1
ATOM 682 C C . PRO A 1 112 ? 152.420 98.176 71.996 1.00 83.50 112 PRO A C 1
ATOM 683 O O . PRO A 1 112 ? 152.698 98.707 73.088 1.00 83.37 112 PRO A O 1
ATOM 687 N N . PRO A 1 113 ? 153.130 98.433 70.901 1.00 85.23 113 PRO A N 1
ATOM 688 C CA . PRO A 1 113 ? 154.248 99.381 70.948 1.00 83.60 113 PRO A CA 1
ATOM 689 C C . PRO A 1 113 ? 153.764 100.819 71.058 1.00 81.82 113 PRO A C 1
ATOM 690 O O . PRO A 1 113 ? 152.603 101.143 70.800 1.00 81.23 113 PRO A O 1
ATOM 694 N N . ILE A 1 114 ? 154.687 101.689 71.456 1.00 76.59 114 ILE A N 1
ATOM 695 C CA . ILE A 1 114 ? 154.401 103.132 71.550 1.00 77.25 114 ILE A CA 1
ATOM 696 C C . ILE A 1 114 ? 154.744 103.717 70.185 1.00 77.86 114 ILE A C 1
ATOM 697 O O . ILE A 1 114 ? 155.838 104.230 69.937 1.00 75.40 114 ILE A O 1
ATOM 702 N N . GLU A 1 115 ? 153.773 103.641 69.271 1.00 79.83 115 GLU A N 1
ATOM 703 C CA . GLU A 1 115 ? 154.013 104.095 67.905 1.00 78.86 115 GLU A CA 1
ATOM 704 C C . GLU A 1 115 ? 154.064 105.614 67.811 1.00 80.27 115 GLU A C 1
ATOM 705 O O . GLU A 1 115 ? 154.653 106.153 66.867 1.00 79.13 115 GLU A O 1
ATOM 711 N N . ASP A 1 116 ? 153.460 106.320 68.766 1.00 78.26 116 ASP A N 1
ATOM 712 C CA . ASP A 1 116 ? 153.482 107.777 68.744 1.00 75.78 116 ASP A CA 1
ATOM 713 C C . ASP A 1 116 ? 153.370 108.334 70.159 1.00 77.07 116 ASP A C 1
ATOM 714 O O . ASP A 1 116 ? 152.325 108.191 70.804 1.00 77.15 116 ASP A O 1
ATOM 719 N N . PRO A 1 117 ? 154.427 108.966 70.677 1.00 79.79 117 PRO A N 1
ATOM 720 C CA . PRO A 1 117 ? 154.348 109.544 72.029 1.00 76.39 117 PRO A CA 1
ATOM 721 C C . PRO A 1 117 ? 153.361 110.694 72.151 1.00 77.05 117 PRO A C 1
ATOM 722 O O . PRO A 1 117 ? 152.979 111.035 73.277 1.00 76.42 117 PRO A O 1
ATOM 726 N N . ASP A 1 118 ? 152.944 111.304 71.044 1.00 68.21 118 ASP A N 1
ATOM 727 C CA . ASP A 1 118 ? 152.019 112.430 71.076 1.00 65.75 118 ASP A CA 1
ATOM 728 C C . ASP A 1 118 ? 150.557 111.999 71.135 1.00 67.75 118 ASP A C 1
ATOM 729 O O . ASP A 1 118 ? 149.672 112.860 71.182 1.00 64.45 118 ASP A O 1
ATOM 734 N N . GLU A 1 119 ? 150.285 110.699 71.130 1.00 57.65 119 GLU A N 1
ATOM 735 C CA . GLU A 1 119 ? 148.914 110.219 71.199 1.00 54.80 119 GLU A CA 1
ATOM 736 C C . GLU A 1 119 ? 148.295 110.542 72.553 1.00 58.20 119 GLU A C 1
ATOM 737 O O . GLU A 1 119 ? 148.967 110.503 73.587 1.00 57.06 119 GLU A O 1
ATOM 743 N N . ALA A 1 120 ? 147.008 110.871 72.541 1.00 42.11 120 ALA A N 1
ATOM 744 C CA . ALA A 1 120 ? 146.230 110.996 73.761 1.00 34.29 120 ALA A CA 1
ATOM 745 C C . ALA A 1 120 ? 145.638 109.643 74.136 1.00 37.07 120 ALA A C 1
ATOM 746 O O . ALA A 1 120 ? 145.611 108.709 73.334 1.00 35.51 120 ALA A O 1
ATOM 748 N N . VAL A 1 121 ? 145.165 109.541 75.375 1.00 33.87 121 VAL A N 1
ATOM 749 C CA . VAL A 1 121 ? 144.564 108.310 75.868 1.00 29.82 121 VAL A CA 1
ATOM 750 C C . VAL A 1 121 ? 143.170 108.607 76.395 1.00 26.99 121 VAL A C 1
ATOM 751 O O . VAL A 1 121 ? 142.881 109.710 76.866 1.00 24.44 121 VAL A O 1
ATOM 755 N N . LEU A 1 122 ? 142.301 107.605 76.307 1.00 22.12 122 LEU A N 1
ATOM 756 C CA . LEU A 1 122 ? 140.953 107.665 76.854 1.00 17.21 122 LEU A CA 1
ATOM 757 C C . LEU A 1 122 ? 140.762 106.458 77.757 1.00 18.59 122 LEU A C 1
ATOM 758 O O . LEU A 1 122 ? 140.927 105.319 77.313 1.00 17.15 122 LEU A O 1
ATOM 763 N N . VAL A 1 123 ? 140.425 106.706 79.020 1.00 19.47 123 VAL A N 1
ATOM 764 C CA . VAL A 1 123 ? 140.218 105.655 80.009 1.00 17.79 123 VAL A CA 1
ATOM 765 C C . VAL A 1 123 ? 138.730 105.584 80.315 1.00 28.07 123 VAL A C 1
ATOM 766 O O . VAL A 1 123 ? 138.123 106.581 80.720 1.00 27.28 123 VAL A O 1
ATOM 770 N N . VAL A 1 124 ? 138.145 104.404 80.123 1.00 31.49 124 VAL A N 1
ATOM 771 C CA . VAL A 1 124 ? 136.713 104.181 80.284 1.00 18.09 124 VAL A CA 1
ATOM 772 C C . VAL A 1 124 ? 136.516 103.012 81.236 1.00 20.89 124 VAL A C 1
ATOM 773 O O . VAL A 1 124 ? 137.194 101.990 81.110 1.00 23.76 124 VAL A O 1
ATOM 777 N N . GLU A 1 125 ? 135.596 103.161 82.189 1.00 23.91 125 GLU A N 1
ATOM 778 C CA . GLU A 1 125 ? 135.217 102.067 83.073 1.00 22.82 125 GLU A CA 1
ATOM 779 C C . GLU A 1 125 ? 133.700 101.960 83.162 1.00 27.97 125 GLU A C 1
ATOM 780 O O . GLU A 1 125 ? 133.000 102.970 83.267 1.00 26.62 125 GLU A O 1
ATOM 786 N N . THR A 1 126 ? 133.202 100.726 83.116 1.00 26.89 126 THR A N 1
ATOM 787 C CA . THR A 1 126 ? 131.777 100.432 83.090 1.00 27.03 126 THR A CA 1
ATOM 788 C C . THR A 1 126 ? 131.439 99.443 84.199 1.00 28.06 126 THR A C 1
ATOM 789 O O . THR A 1 126 ? 132.319 98.827 84.801 1.00 30.29 126 THR A O 1
ATOM 793 N N . LYS A 1 127 ? 130.139 99.297 84.471 1.00 26.49 127 LYS A N 1
ATOM 794 C CA . LYS A 1 127 ? 129.692 98.371 85.507 1.00 32.13 127 LYS A CA 1
ATOM 795 C C . LYS A 1 127 ? 129.735 96.917 85.057 1.00 33.66 127 LYS A C 1
ATOM 796 O O . LYS A 1 127 ? 130.029 96.034 85.869 1.00 36.82 127 LYS A O 1
ATOM 802 N N . THR A 1 128 ? 129.444 96.646 83.789 1.00 36.41 128 THR A N 1
ATOM 803 C CA . THR A 1 128 ? 129.294 95.289 83.290 1.00 31.19 128 THR A CA 1
ATOM 804 C C . THR A 1 128 ? 130.303 95.008 82.185 1.00 27.81 128 THR A C 1
ATOM 805 O O . THR A 1 128 ? 130.843 95.920 81.558 1.00 29.64 128 THR A O 1
ATOM 809 N N . VAL A 1 129 ? 130.563 93.717 81.969 1.00 27.11 129 VAL A N 1
ATOM 810 C CA . VAL A 1 129 ? 131.472 93.298 80.908 1.00 29.45 129 VAL A CA 1
ATOM 811 C C . VAL A 1 129 ? 130.841 93.515 79.539 1.00 26.29 129 VAL A C 1
ATOM 812 O O . VAL A 1 129 ? 131.519 93.910 78.584 1.00 38.07 129 VAL A O 1
ATOM 816 N N . ALA A 1 130 ? 129.539 93.250 79.418 1.00 28.01 130 ALA A N 1
ATOM 817 C CA . ALA A 1 130 ? 128.869 93.381 78.128 1.00 26.63 130 ALA A CA 1
ATOM 818 C C . ALA A 1 130 ? 128.888 94.820 77.633 1.00 29.15 130 ALA A C 1
ATOM 819 O O . ALA A 1 130 ? 129.090 95.070 76.439 1.00 35.04 130 ALA A O 1
ATOM 821 N N . ALA A 1 131 ? 128.673 95.780 78.534 1.00 31.02 131 ALA A N 1
ATOM 822 C CA . ALA A 1 131 ? 128.715 97.186 78.147 1.00 17.23 131 ALA A CA 1
ATOM 823 C C . ALA A 1 131 ? 130.105 97.589 77.676 1.00 21.34 131 ALA A C 1
ATOM 824 O O . ALA A 1 131 ? 130.244 98.406 76.760 1.00 31.45 131 ALA A O 1
ATOM 826 N N . ALA A 1 132 ? 131.146 97.037 78.300 1.00 19.47 132 ALA A N 1
ATOM 827 C CA . ALA A 1 132 ? 132.511 97.386 77.925 1.00 16.87 132 ALA A CA 1
ATOM 828 C C . ALA A 1 132 ? 132.855 96.864 76.538 1.00 20.37 132 ALA A C 1
ATOM 829 O O . ALA A 1 132 ? 133.475 97.566 75.734 1.00 23.55 132 ALA A O 1
ATOM 831 N N . ILE A 1 133 ? 132.465 95.625 76.240 1.00 31.93 133 ILE A N 1
ATOM 832 C CA . ILE A 1 133 ? 132.777 95.046 74.937 1.00 28.18 133 ILE A CA 1
ATOM 833 C C . ILE A 1 133 ? 132.002 95.756 73.835 1.00 29.69 133 ILE A C 1
ATOM 834 O O . ILE A 1 133 ? 132.532 96.003 72.746 1.00 38.06 133 ILE A O 1
ATOM 839 N N . GLU A 1 134 ? 130.739 96.098 74.096 1.00 21.88 134 GLU A N 1
ATOM 840 C CA . GLU A 1 134 ? 129.942 96.811 73.103 1.00 14.43 134 GLU A CA 1
ATOM 841 C C . GLU A 1 134 ? 130.496 98.205 72.840 1.00 19.57 134 GLU A C 1
ATOM 842 O O . GLU A 1 134 ? 130.622 98.628 71.687 1.00 33.94 134 GLU A O 1
ATOM 848 N N . ALA A 1 135 ? 130.825 98.940 73.904 1.00 26.47 135 ALA A N 1
ATOM 849 C CA . ALA A 1 135 ? 131.336 100.296 73.737 1.00 12.93 135 ALA A CA 1
ATOM 850 C C . ALA A 1 135 ? 132.687 100.297 73.035 1.00 22.14 135 ALA A C 1
ATOM 851 O O . ALA A 1 135 ? 132.965 101.179 72.216 1.00 25.50 135 ALA A O 1
ATOM 853 N N . ALA A 1 136 ? 133.548 99.327 73.354 1.00 25.17 136 ALA A N 1
ATOM 854 C CA . ALA A 1 136 ? 134.851 99.245 72.703 1.00 17.80 136 ALA A CA 1
ATOM 855 C C . ALA A 1 136 ? 134.714 98.934 71.220 1.00 34.83 136 ALA A C 1
ATOM 856 O O . ALA A 1 136 ? 135.422 99.515 70.390 1.00 35.58 136 ALA A O 1
ATOM 858 N N . ASP A 1 137 ? 133.819 98.009 70.867 1.00 31.27 137 ASP A N 1
ATOM 859 C CA . ASP A 1 137 ? 133.623 97.662 69.464 1.00 21.51 137 ASP A CA 1
ATOM 860 C C . ASP A 1 137 ? 133.070 98.841 68.675 1.00 26.12 137 ASP A C 1
ATOM 861 O O . ASP A 1 137 ? 133.497 99.095 67.543 1.00 33.61 137 ASP A O 1
ATOM 866 N N . ALA A 1 138 ? 132.112 99.568 69.252 1.00 24.20 138 ALA A N 1
ATOM 867 C CA . ALA A 1 138 ? 131.553 100.734 68.575 1.00 18.95 138 ALA A CA 1
ATOM 868 C C . ALA A 1 138 ? 132.608 101.812 68.373 1.00 30.71 138 ALA A C 1
ATOM 869 O O . ALA A 1 138 ? 132.732 102.379 67.282 1.00 41.86 138 ALA A O 1
ATOM 871 N N . ALA A 1 139 ? 133.385 102.104 69.419 1.00 35.49 139 ALA A N 1
ATOM 872 C CA . ALA A 1 139 ? 134.399 103.148 69.325 1.00 22.48 139 ALA A CA 1
ATOM 873 C C . ALA A 1 139 ? 135.468 102.795 68.303 1.00 17.68 139 ALA A C 1
ATOM 874 O O . ALA A 1 139 ? 135.952 103.667 67.576 1.00 21.77 139 ALA A O 1
ATOM 876 N N . LEU A 1 140 ? 135.859 101.522 68.241 1.00 32.48 140 LEU A N 1
ATOM 877 C CA . LEU A 1 140 ? 136.881 101.108 67.286 1.00 31.49 140 LEU A CA 1
ATOM 878 C C . LEU A 1 140 ? 136.377 101.178 65.853 1.00 32.68 140 LEU A C 1
ATOM 879 O O . LEU A 1 140 ? 137.159 101.452 64.936 1.00 37.06 140 LEU A O 1
ATOM 884 N N . ASP A 1 141 ? 135.086 100.927 65.637 1.00 36.91 141 ASP A N 1
ATOM 885 C CA . ASP A 1 141 ? 134.523 100.974 64.293 1.00 35.42 141 ASP A CA 1
ATOM 886 C C . ASP A 1 141 ? 134.327 102.400 63.794 1.00 30.18 141 ASP A C 1
ATOM 887 O O . ASP A 1 141 ? 134.346 102.634 62.582 1.00 38.72 141 ASP A O 1
ATOM 892 N N . VAL A 1 142 ? 134.141 103.358 64.698 1.00 27.46 142 VAL A N 1
ATOM 893 C CA . VAL A 1 142 ? 133.779 104.717 64.314 1.00 29.28 142 VAL A CA 1
ATOM 894 C C . VAL A 1 142 ? 135.018 105.576 64.090 1.00 32.98 142 VAL A C 1
ATOM 895 O O . VAL A 1 142 ? 135.239 106.083 62.986 1.00 37.11 142 VAL A O 1
ATOM 899 N N . ALA A 1 143 ? 135.828 105.750 65.126 1.00 30.00 143 ALA A N 1
ATOM 900 C CA . ALA A 1 143 ? 136.988 106.626 65.086 1.00 25.59 143 ALA A CA 1
ATOM 901 C C . ALA A 1 143 ? 138.263 105.834 64.840 1.00 29.21 143 ALA A C 1
ATOM 902 O O . ALA A 1 143 ? 138.331 104.636 65.129 1.00 24.96 143 ALA A O 1
ATOM 904 N N . PRO A 1 144 ? 139.300 106.472 64.285 1.00 38.68 144 PRO A N 1
ATOM 905 C CA . PRO A 1 144 ? 140.605 105.798 64.103 1.00 34.92 144 PRO A CA 1
ATOM 906 C C . PRO A 1 144 ? 141.453 105.798 65.374 1.00 37.83 144 PRO A C 1
ATOM 907 O O . PRO A 1 144 ? 142.326 106.634 65.599 1.00 40.97 144 PRO A O 1
ATOM 911 N N . VAL A 1 145 ? 141.186 104.825 66.244 1.00 37.19 145 VAL A N 1
ATOM 912 C CA . VAL A 1 145 ? 141.860 104.707 67.528 1.00 30.87 145 VAL A CA 1
ATOM 913 C C . VAL A 1 145 ? 142.408 103.292 67.667 1.00 34.51 145 VAL A C 1
ATOM 914 O O . VAL A 1 145 ? 142.130 102.409 66.857 1.00 37.23 145 VAL A O 1
ATOM 918 N N . ARG A 1 146 ? 143.201 103.093 68.716 1.00 39.23 146 ARG A N 1
ATOM 919 C CA . ARG A 1 146 ? 143.826 101.815 69.016 1.00 34.64 146 ARG A CA 1
ATOM 920 C C . ARG A 1 146 ? 143.438 101.367 70.415 1.00 39.58 146 ARG A C 1
ATOM 921 O O . ARG A 1 146 ? 143.228 102.189 71.308 1.00 43.50 146 ARG A O 1
ATOM 929 N N . LEU A 1 147 ? 143.355 100.055 70.605 1.00 35.19 147 LEU A N 1
ATOM 930 C CA . LEU A 1 147 ? 143.060 99.471 71.905 1.00 33.69 147 LEU A CA 1
ATOM 931 C C . LEU A 1 147 ? 144.369 99.075 72.575 1.00 42.14 147 LEU A C 1
ATOM 932 O O . LEU A 1 147 ? 145.111 98.239 72.049 1.00 44.13 147 LEU A O 1
ATOM 937 N N . LEU A 1 148 ? 144.651 99.675 73.730 1.00 38.62 148 LEU A N 1
ATOM 938 C CA . LEU A 1 148 ? 145.876 99.377 74.460 1.00 34.62 148 LEU A CA 1
ATOM 939 C C . LEU A 1 148 ? 145.667 98.335 75.549 1.00 36.59 148 LEU A C 1
ATOM 940 O O . LEU A 1 148 ? 146.486 97.425 75.696 1.00 47.10 148 LEU A O 1
ATOM 945 N N . ARG A 1 149 ? 144.587 98.448 76.317 1.00 38.71 149 ARG A N 1
ATOM 946 C CA . ARG A 1 149 ? 144.357 97.566 77.450 1.00 37.99 149 ARG A CA 1
ATOM 947 C C . ARG A 1 149 ? 142.874 97.244 77.538 1.00 39.98 149 ARG A C 1
ATOM 948 O O . ARG A 1 149 ? 142.037 98.033 77.100 1.00 39.93 149 ARG A O 1
ATOM 956 N N . MET A 1 150 ? 142.558 96.075 78.091 1.00 43.83 150 MET A N 1
ATOM 957 C CA . MET A 1 150 ? 141.181 95.616 78.235 1.00 36.57 150 MET A CA 1
ATOM 958 C C . MET A 1 150 ? 141.132 94.594 79.359 1.00 40.02 150 MET A C 1
ATOM 959 O O . MET A 1 150 ? 141.612 93.469 79.191 1.00 46.76 150 MET A O 1
ATOM 964 N N . ARG A 1 151 ? 140.555 94.977 80.496 1.00 40.23 151 ARG A N 1
ATOM 965 C CA . ARG A 1 151 ? 140.464 94.115 81.667 1.00 43.05 151 ARG A CA 1
ATOM 966 C C . ARG A 1 151 ? 139.002 93.868 82.003 1.00 44.30 151 ARG A C 1
ATOM 967 O O . ARG A 1 151 ? 138.220 94.816 82.112 1.00 49.07 151 ARG A O 1
ATOM 975 N N . LEU A 1 152 ? 138.643 92.601 82.189 1.00 47.22 152 LEU A N 1
ATOM 976 C CA . LEU A 1 152 ? 137.249 92.178 82.305 1.00 49.18 152 LEU A CA 1
ATOM 977 C C . LEU A 1 152 ? 136.991 91.589 83.691 1.00 48.09 152 LEU A C 1
ATOM 978 O O . LEU A 1 152 ? 137.067 90.373 83.878 1.00 52.07 152 LEU A O 1
ATOM 983 N N . SER A 1 153 ? 136.670 92.458 84.650 1.00 59.56 153 SER A N 1
ATOM 984 C CA . SER A 1 153 ? 136.183 92.064 85.974 1.00 61.88 153 SER A CA 1
ATOM 985 C C . SER A 1 153 ? 137.149 91.099 86.667 1.00 68.63 153 SER A C 1
ATOM 986 O O . SER A 1 153 ? 136.837 89.936 86.928 1.00 67.35 153 SER A O 1
ATOM 989 N N . GLU A 1 154 ? 138.343 91.608 86.962 1.00 73.31 154 GLU A N 1
ATOM 990 C CA . GLU A 1 154 ? 139.409 90.806 87.562 1.00 72.65 154 GLU A CA 1
ATOM 991 C C . GLU A 1 154 ? 139.917 91.510 88.818 1.00 76.91 154 GLU A C 1
ATOM 992 O O . GLU A 1 154 ? 140.846 92.318 88.754 1.00 79.34 154 GLU A O 1
ATOM 998 N N . HIS A 1 155 ? 139.297 91.189 89.957 1.00 76.95 155 HIS A N 1
ATOM 999 C CA . HIS A 1 155 ? 139.708 91.690 91.272 1.00 75.29 155 HIS A CA 1
ATOM 1000 C C . HIS A 1 155 ? 139.720 93.216 91.324 1.00 75.11 155 HIS A C 1
ATOM 1001 O O . HIS A 1 155 ? 140.623 93.829 91.899 1.00 73.06 155 HIS A O 1
ATOM 1008 N N . ILE A 1 156 ? 138.714 93.839 90.717 1.00 69.95 156 ILE A N 1
ATOM 1009 C CA . ILE A 1 156 ? 138.575 95.289 90.775 1.00 69.46 156 ILE A CA 1
ATOM 1010 C C . ILE A 1 156 ? 137.165 95.638 91.231 1.00 71.00 156 ILE A C 1
ATOM 1011 O O . ILE A 1 156 ? 136.637 96.704 90.898 1.00 71.23 156 ILE A O 1
ATOM 1016 N N . GLY A 1 157 ? 136.551 94.745 92.000 1.00 67.20 157 GLY A N 1
ATOM 1017 C CA . GLY A 1 157 ? 135.225 95.003 92.526 1.00 67.05 157 GLY A CA 1
ATOM 1018 C C . GLY A 1 157 ? 134.099 94.829 91.535 1.00 67.60 157 GLY A C 1
ATOM 1019 O O . GLY A 1 157 ? 133.011 95.374 91.743 1.00 68.93 157 GLY A O 1
ATOM 1020 N N . GLY A 1 158 ? 134.326 94.077 90.460 1.00 60.48 158 GLY A N 1
ATOM 1021 C CA . GLY A 1 158 ? 133.292 93.791 89.490 1.00 60.38 158 GLY A CA 1
ATOM 1022 C C . GLY A 1 158 ? 133.228 94.731 88.308 1.00 62.18 158 GLY A C 1
ATOM 1023 O O . GLY A 1 158 ? 132.477 94.459 87.363 1.00 63.58 158 GLY A O 1
ATOM 1024 N N . LYS A 1 159 ? 133.986 95.823 88.324 1.00 52.93 159 LYS A N 1
ATOM 1025 C CA . LYS A 1 159 ? 134.003 96.750 87.207 1.00 46.47 159 LYS A CA 1
ATOM 1026 C C . LYS A 1 159 ? 134.875 96.209 86.078 1.00 49.56 159 LYS A C 1
ATOM 1027 O O . LYS A 1 159 ? 135.632 95.252 86.242 1.00 53.28 159 LYS A O 1
ATOM 1033 N N . ALA A 1 160 ? 134.757 96.838 84.913 1.00 39.74 160 ALA A N 1
ATOM 1034 C CA . ALA A 1 160 ? 135.612 96.551 83.773 1.00 33.78 160 ALA A CA 1
ATOM 1035 C C . ALA A 1 160 ? 136.111 97.866 83.199 1.00 31.86 160 ALA A C 1
ATOM 1036 O O . ALA A 1 160 ? 135.460 98.902 83.342 1.00 33.28 160 ALA A O 1
ATOM 1038 N N . TYR A 1 161 ? 137.278 97.830 82.561 1.00 27.21 161 TYR A N 1
ATOM 1039 C CA . TYR A 1 161 ? 137.835 99.048 81.995 1.00 26.61 161 TYR A CA 1
ATOM 1040 C C . TYR A 1 161 ? 138.705 98.717 80.791 1.00 29.65 161 TYR A C 1
ATOM 1041 O O . TYR A 1 161 ? 139.165 97.587 80.621 1.00 32.52 161 TYR A O 1
ATOM 1050 N N . PHE A 1 162 ? 138.912 99.728 79.949 1.00 19.74 162 PHE A N 1
ATOM 1051 C CA . PHE A 1 162 ? 139.786 99.616 78.792 1.00 17.91 162 PHE A CA 1
ATOM 1052 C C . PHE A 1 162 ? 140.379 100.985 78.495 1.00 21.71 162 PHE A C 1
ATOM 1053 O O . PHE A 1 162 ? 139.921 102.005 79.012 1.00 15.53 162 PHE A O 1
ATOM 1061 N N . VAL A 1 163 ? 141.428 100.993 77.673 1.00 28.54 163 VAL A N 1
ATOM 1062 C CA . VAL A 1 163 ? 142.161 102.205 77.325 1.00 25.48 163 VAL A CA 1
ATOM 1063 C C . VAL A 1 163 ? 142.305 102.273 75.810 1.00 27.11 163 VAL A C 1
ATOM 1064 O O . VAL A 1 163 ? 142.684 101.285 75.175 1.00 15.41 163 VAL A O 1
ATOM 1068 N N . LEU A 1 164 ? 142.004 103.438 75.236 1.00 38.64 164 LEU A N 1
ATOM 1069 C CA . LEU A 1 164 ? 142.142 103.690 73.809 1.00 28.17 164 LEU A CA 1
ATOM 1070 C C . LEU A 1 164 ? 143.166 104.791 73.573 1.00 28.78 164 LEU A C 1
ATOM 1071 O O . LEU A 1 164 ? 143.349 105.677 74.410 1.00 31.31 164 LEU A O 1
ATOM 1076 N N . ALA A 1 165 ? 143.834 104.736 72.422 1.00 32.46 165 ALA A N 1
ATOM 1077 C CA . ALA A 1 165 ? 144.884 105.687 72.086 1.00 32.77 165 ALA A CA 1
ATOM 1078 C C . ALA A 1 165 ? 144.698 106.220 70.674 1.00 33.53 165 ALA A C 1
ATOM 1079 O O . ALA A 1 165 ? 144.258 105.495 69.779 1.00 30.11 165 ALA A O 1
ATOM 1081 N N . GLY A 1 166 ? 145.050 107.485 70.481 1.00 30.51 166 GLY A N 1
ATOM 1082 C CA . GLY A 1 166 ? 144.957 108.102 69.176 1.00 24.94 166 GLY A CA 1
ATOM 1083 C C . GLY A 1 166 ? 145.173 109.597 69.287 1.00 32.13 166 GLY A C 1
ATOM 1084 O O . GLY A 1 166 ? 145.621 110.101 70.316 1.00 40.58 166 GLY A O 1
ATOM 1085 N N . ASP A 1 167 ? 144.842 110.296 68.204 1.00 39.60 167 ASP A N 1
ATOM 1086 C CA . ASP A 1 167 ? 144.927 111.747 68.200 1.00 37.40 167 ASP A CA 1
ATOM 1087 C C . ASP A 1 167 ? 143.905 112.342 69.164 1.00 38.94 167 ASP A C 1
ATOM 1088 O O . ASP A 1 167 ? 143.072 111.642 69.741 1.00 45.87 167 ASP A O 1
ATOM 1093 N N . GLU A 1 168 ? 143.970 113.661 69.335 1.00 39.30 168 GLU A N 1
ATOM 1094 C CA . GLU A 1 168 ? 143.031 114.321 70.235 1.00 40.62 168 GLU A CA 1
ATOM 1095 C C . GLU A 1 168 ? 141.631 114.359 69.637 1.00 41.03 168 GLU A C 1
ATOM 1096 O O . GLU A 1 168 ? 140.648 114.055 70.320 1.00 41.99 168 GLU A O 1
ATOM 1102 N N . GLU A 1 169 ? 141.520 114.724 68.358 1.00 44.11 169 GLU A N 1
ATOM 1103 C CA . GLU A 1 169 ? 140.212 114.768 67.711 1.00 38.23 169 GLU A CA 1
ATOM 1104 C C . GLU A 1 169 ? 139.587 113.383 67.619 1.00 39.21 169 GLU A C 1
ATOM 1105 O O . GLU A 1 169 ? 138.385 113.220 67.853 1.00 41.43 169 GLU A O 1
ATOM 1111 N N . ALA A 1 170 ? 140.388 112.373 67.276 1.00 35.11 170 ALA A N 1
ATOM 1112 C CA . ALA A 1 170 ? 139.868 111.014 67.177 1.00 34.89 170 ALA A CA 1
ATOM 1113 C C . ALA A 1 170 ? 139.384 110.508 68.527 1.00 31.74 170 ALA A C 1
ATOM 1114 O O . ALA A 1 170 ? 138.364 109.816 68.612 1.00 32.98 170 ALA A O 1
ATOM 1116 N N . VAL A 1 171 ? 140.108 110.839 69.596 1.00 34.24 171 VAL A N 1
ATOM 1117 C CA . VAL A 1 171 ? 139.760 110.335 70.920 1.00 28.77 171 VAL A CA 1
ATOM 1118 C C . VAL A 1 171 ? 138.465 110.968 71.417 1.00 19.65 171 VAL A C 1
ATOM 1119 O O . VAL A 1 171 ? 137.639 110.298 72.047 1.00 27.30 171 VAL A O 1
ATOM 1123 N N . ARG A 1 172 ? 138.256 112.257 71.140 1.00 24.65 172 ARG A N 1
ATOM 1124 C CA . ARG A 1 172 ? 137.014 112.899 71.569 1.00 29.09 172 ARG A CA 1
ATOM 1125 C C . ARG A 1 172 ? 135.821 112.423 70.746 1.00 22.91 172 ARG A C 1
ATOM 1126 O O . ARG A 1 172 ? 134.694 112.370 71.251 1.00 23.39 172 ARG A O 1
ATOM 1134 N N . LYS A 1 173 ? 136.047 112.077 69.479 1.00 18.98 173 LYS A N 1
ATOM 1135 C CA . LYS A 1 173 ? 134.996 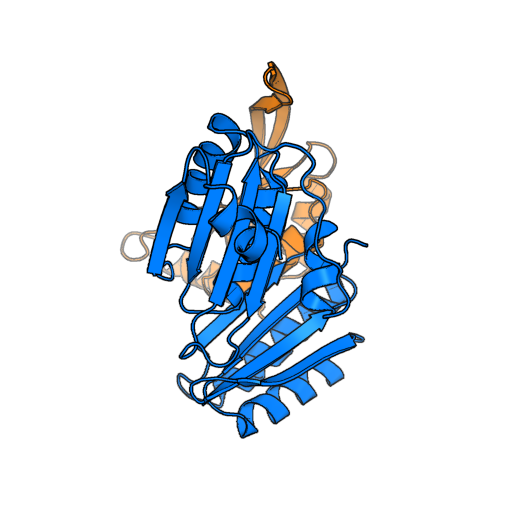111.456 68.679 1.00 7.81 173 LYS A CA 1
ATOM 1136 C C . LYS A 1 173 ? 134.590 110.108 69.261 1.00 12.11 173 LYS A C 1
ATOM 1137 O O . LYS A 1 173 ? 133.400 109.791 69.361 1.00 14.25 173 LYS A O 1
ATOM 1143 N N . ALA A 1 174 ? 135.577 109.299 69.656 1.00 36.17 174 ALA A N 1
ATOM 1144 C CA . ALA A 1 174 ? 135.293 107.996 70.247 1.00 18.48 174 ALA A CA 1
ATOM 1145 C C . ALA A 1 174 ? 134.671 108.124 71.629 1.00 17.46 174 ALA A C 1
ATOM 1146 O O . ALA A 1 174 ? 133.927 107.236 72.052 1.00 25.57 174 ALA A O 1
ATOM 1148 N N . ALA A 1 175 ? 134.970 109.204 72.351 1.00 11.36 175 ALA A N 1
ATOM 1149 C CA . ALA A 1 175 ? 134.320 109.432 73.635 1.00 6.62 175 ALA A CA 1
ATOM 1150 C C . ALA A 1 175 ? 132.827 109.665 73.460 1.00 25.27 175 ALA A C 1
ATOM 1151 O O . ALA A 1 175 ? 132.022 109.246 74.299 1.00 26.54 175 ALA A O 1
ATOM 1153 N N . ARG A 1 176 ? 132.439 110.349 72.381 1.00 23.78 176 ARG A N 1
ATOM 1154 C CA . ARG A 1 176 ? 131.022 110.547 72.092 1.00 7.01 176 ARG A CA 1
ATOM 1155 C C . ARG A 1 176 ? 130.327 109.219 71.818 1.00 19.24 176 ARG A C 1
ATOM 1156 O O . ARG A 1 176 ? 129.229 108.963 72.324 1.00 34.16 176 ARG A O 1
ATOM 1164 N N . ALA A 1 177 ? 130.959 108.356 71.020 1.00 22.86 177 ALA A N 1
ATOM 1165 C CA . ALA A 1 177 ? 130.385 107.042 70.746 1.00 9.38 177 ALA A CA 1
ATOM 1166 C C . ALA A 1 177 ? 130.296 106.194 72.009 1.00 11.16 177 ALA A C 1
ATOM 1167 O O . ALA A 1 177 ? 129.303 105.492 72.225 1.00 23.23 177 ALA A O 1
ATOM 1169 N N . VAL A 1 178 ? 131.328 106.239 72.852 1.00 23.10 178 VAL A N 1
ATOM 1170 C CA . VAL A 1 178 ? 131.342 105.427 74.066 1.00 24.07 178 VAL A CA 1
ATOM 1171 C C . VAL A 1 178 ? 130.233 105.859 75.015 1.00 20.50 178 VAL A C 1
ATOM 1172 O O . VAL A 1 178 ? 129.556 105.022 75.622 1.00 21.77 178 VAL A O 1
ATOM 1176 N N . ARG A 1 179 ? 130.029 107.169 75.161 1.00 21.13 179 ARG A N 1
ATOM 1177 C CA . ARG A 1 179 ? 128.990 107.662 76.060 1.00 20.88 179 ARG A CA 1
ATOM 1178 C C . ARG A 1 179 ? 127.606 107.226 75.601 1.00 24.13 179 ARG A C 1
ATOM 1179 O O . ARG A 1 179 ? 126.744 106.905 76.426 1.00 30.03 179 ARG A O 1
ATOM 1187 N N . ALA A 1 180 ? 127.368 107.220 74.289 1.00 25.38 180 ALA A N 1
ATOM 1188 C CA . ALA A 1 180 ? 126.062 106.825 73.774 1.00 15.34 180 ALA A CA 1
ATOM 1189 C C . ALA A 1 180 ? 125.808 105.337 73.976 1.00 22.86 180 ALA A C 1
ATOM 1190 O O . ALA A 1 180 ? 124.733 104.940 74.438 1.00 31.32 180 ALA A O 1
ATOM 1192 N N . VAL A 1 181 ? 126.784 104.494 73.634 1.00 30.21 181 VAL A N 1
ATOM 1193 C CA . VAL A 1 181 ? 126.575 103.050 73.704 1.00 13.52 181 VAL A CA 1
ATOM 1194 C C . VAL A 1 181 ? 126.456 102.589 75.151 1.00 20.92 181 VAL A C 1
ATOM 1195 O O . VAL A 1 181 ? 125.551 101.824 75.500 1.00 34.97 181 VAL A O 1
ATOM 1199 N N . ALA A 1 182 ? 127.369 103.043 76.015 1.00 28.03 182 ALA A N 1
ATOM 1200 C CA . ALA A 1 182 ? 127.390 102.560 77.393 1.00 18.73 182 ALA A CA 1
ATOM 1201 C C . ALA A 1 182 ? 126.131 102.965 78.147 1.00 28.98 182 ALA A C 1
ATOM 1202 O O . ALA A 1 182 ? 125.572 102.169 78.908 1.00 33.95 182 ALA A O 1
ATOM 1204 N N . GLY A 1 183 ? 125.670 104.193 77.951 1.00 34.02 183 GLY A N 1
ATOM 1205 C CA . GLY A 1 183 ? 124.439 104.618 78.595 1.00 30.09 183 GLY A CA 1
ATOM 1206 C C . GLY A 1 183 ? 124.623 104.797 80.087 1.00 32.00 183 GLY A C 1
ATOM 1207 O O . GLY A 1 183 ? 125.566 105.450 80.546 1.00 35.04 183 GLY A O 1
ATOM 1208 N N . GLU A 1 184 ? 123.709 104.215 80.859 1.00 41.28 184 GLU A N 1
ATOM 1209 C CA . GLU A 1 184 ? 123.710 104.345 82.310 1.00 36.48 184 GLU A CA 1
ATOM 1210 C C . GLU A 1 184 ? 124.660 103.375 82.996 1.00 35.83 184 GLU A C 1
ATOM 1211 O O . GLU A 1 184 ? 124.777 103.416 84.224 1.00 41.95 184 GLU A O 1
ATOM 1217 N N . LYS A 1 185 ? 125.328 102.507 82.244 1.00 28.96 185 LYS A N 1
ATOM 1218 C CA . LYS A 1 185 ? 126.319 101.598 82.797 1.00 34.39 185 LYS A CA 1
ATOM 1219 C C . LYS A 1 185 ? 127.724 102.178 82.788 1.00 36.01 185 LYS A C 1
ATOM 1220 O O . LYS A 1 185 ? 128.670 101.476 83.154 1.00 34.80 185 LYS A O 1
ATOM 1226 N N . LEU A 1 186 ? 127.886 103.427 82.369 1.00 29.03 186 LEU A N 1
ATOM 1227 C CA . LEU A 1 186 ? 129.179 104.086 82.428 1.00 28.58 186 LEU A CA 1
ATOM 1228 C C . LEU A 1 186 ? 129.439 104.602 83.836 1.00 37.02 186 LEU A C 1
ATOM 1229 O O . LEU A 1 186 ? 128.566 105.209 84.461 1.00 45.51 186 LEU A O 1
ATOM 1234 N N . ILE A 1 187 ? 130.644 104.357 84.334 1.00 29.69 187 ILE A N 1
ATOM 1235 C CA . ILE A 1 187 ? 131.055 104.822 85.654 1.00 27.48 187 ILE A CA 1
ATOM 1236 C C . ILE A 1 187 ? 131.863 106.108 85.563 1.00 33.46 187 ILE A C 1
ATOM 1237 O O . ILE A 1 187 ? 131.578 107.077 86.265 1.00 39.48 187 ILE A O 1
ATOM 1242 N N . ASP A 1 188 ? 132.872 106.139 84.695 1.00 35.59 188 ASP A N 1
ATOM 1243 C CA . ASP A 1 188 ? 133.659 107.348 84.499 1.00 26.78 188 ASP A CA 1
ATOM 1244 C C . ASP A 1 188 ? 134.324 107.302 83.132 1.00 28.76 188 ASP A C 1
ATOM 1245 O O . ASP A 1 188 ? 134.469 106.241 82.524 1.00 31.18 188 ASP A O 1
ATOM 1250 N N . LEU A 1 189 ? 134.731 108.479 82.665 1.00 34.96 189 LEU A N 1
ATOM 1251 C CA . LEU A 1 189 ? 135.366 108.643 81.365 1.00 21.19 189 LEU A CA 1
ATOM 1252 C C . LEU A 1 189 ? 136.300 109.838 81.451 1.00 28.88 189 LEU A C 1
ATOM 1253 O O . LEU A 1 189 ? 135.874 110.925 81.850 1.00 36.47 189 LEU A O 1
ATOM 1258 N N . ARG A 1 190 ? 137.564 109.639 81.085 1.00 29.11 190 ARG A N 1
ATOM 1259 C CA . ARG A 1 190 ? 138.575 110.677 81.213 1.00 20.19 190 ARG A CA 1
ATOM 1260 C C . ARG A 1 190 ? 139.482 110.671 79.994 1.00 23.18 190 ARG A C 1
ATOM 1261 O O . ARG A 1 190 ? 139.835 109.607 79.481 1.00 27.84 190 ARG A O 1
ATOM 1269 N N . ILE A 1 191 ? 139.859 111.862 79.536 1.00 26.76 191 ILE A N 1
ATOM 1270 C CA . ILE A 1 191 ? 140.779 112.037 78.416 1.00 28.66 191 ILE A CA 1
ATOM 1271 C C . ILE A 1 191 ? 142.016 112.755 78.935 1.00 27.74 191 ILE A C 1
ATOM 1272 O O . ILE A 1 191 ? 141.909 113.838 79.522 1.00 32.19 191 ILE A O 1
ATOM 1277 N N . ILE A 1 192 ? 143.181 112.155 78.721 1.00 32.11 192 ILE A N 1
ATOM 1278 C CA . ILE A 1 192 ? 144.460 112.709 79.150 1.00 37.82 192 ILE A CA 1
ATOM 1279 C C . ILE A 1 192 ? 145.226 113.129 77.897 1.00 39.95 192 ILE A C 1
ATOM 1280 O O . ILE A 1 192 ? 145.625 112.270 77.099 1.00 36.52 192 ILE A O 1
ATOM 1285 N N . PRO A 1 193 ? 145.457 114.429 77.683 1.00 50.84 193 PRO A N 1
ATOM 1286 C CA . PRO A 1 193 ? 145.973 114.869 76.376 1.00 47.99 193 PRO A CA 1
ATOM 1287 C C . PRO A 1 193 ? 147.404 114.446 76.094 1.00 49.88 193 PRO A C 1
ATOM 1288 O O . PRO A 1 193 ? 147.728 114.133 74.942 1.00 55.61 193 PRO A O 1
ATOM 1292 N N . ARG A 1 194 ? 148.274 114.438 77.095 1.00 47.30 194 ARG A N 1
ATOM 1293 C CA . ARG A 1 194 ? 149.671 114.048 76.902 1.00 49.93 194 ARG A CA 1
ATOM 1294 C C . ARG A 1 194 ? 150.144 113.336 78.157 1.00 55.12 194 ARG A C 1
ATOM 1295 O O . ARG A 1 194 ? 150.526 113.984 79.144 1.00 57.18 194 ARG A O 1
ATOM 1303 N N . PRO A 1 195 ? 150.124 112.007 78.168 1.00 54.27 195 PRO A N 1
ATOM 1304 C CA . PRO A 1 195 ? 150.584 111.278 79.353 1.00 51.07 195 PRO A CA 1
ATOM 1305 C C . PRO A 1 195 ? 152.068 111.490 79.600 1.00 55.09 195 PRO A C 1
ATOM 1306 O O . PRO A 1 195 ? 152.857 111.687 78.673 1.00 59.03 195 PRO A O 1
ATOM 1310 N N . HIS A 1 196 ? 152.440 111.454 80.875 1.00 57.31 196 HIS A N 1
ATOM 1311 C CA . HIS A 1 196 ? 153.836 111.564 81.265 1.00 53.71 196 HIS A CA 1
ATOM 1312 C C . HIS A 1 196 ? 154.592 110.296 80.878 1.00 54.83 196 HIS A C 1
ATOM 1313 O O . HIS A 1 196 ? 154.003 109.250 80.600 1.00 56.81 196 HIS A O 1
ATOM 1320 N N . GLU A 1 197 ? 155.921 110.406 80.852 1.00 57.60 197 GLU A N 1
ATOM 1321 C CA . GLU A 1 197 ? 156.755 109.262 80.498 1.00 56.69 197 GLU A CA 1
ATOM 1322 C C . GLU A 1 197 ? 156.606 108.130 81.505 1.00 58.31 197 GLU A C 1
ATOM 1323 O O . GLU A 1 197 ? 156.554 106.954 81.125 1.00 58.93 197 GLU A O 1
ATOM 1329 N N . ALA A 1 198 ? 156.551 108.462 82.797 1.00 58.75 198 ALA A N 1
ATOM 1330 C CA . ALA A 1 198 ? 156.401 107.434 83.822 1.00 55.75 198 ALA A CA 1
ATOM 1331 C C . ALA A 1 198 ? 155.040 106.758 83.737 1.00 59.39 198 ALA A C 1
ATOM 1332 O O . ALA A 1 198 ? 154.928 105.545 83.946 1.00 60.31 198 ALA A O 1
ATOM 1334 N N . LEU A 1 199 ? 153.990 107.529 83.448 1.00 59.63 199 LEU A N 1
ATOM 1335 C CA . LEU A 1 199 ? 152.662 106.949 83.291 1.00 56.52 199 LEU A CA 1
ATOM 1336 C C . LEU A 1 199 ? 152.555 106.129 82.015 1.00 56.09 199 LEU A C 1
ATOM 1337 O O . LEU A 1 199 ? 151.859 105.107 81.991 1.00 56.60 199 LEU A O 1
ATOM 1342 N N . ARG A 1 200 ? 153.236 106.559 80.951 1.00 64.89 200 ARG A N 1
ATOM 1343 C CA . ARG A 1 200 ? 153.098 105.909 79.652 1.00 65.63 200 ARG A CA 1
ATOM 1344 C C . ARG A 1 200 ? 153.532 104.450 79.699 1.00 65.72 200 ARG A C 1
ATOM 1345 O O . ARG A 1 200 ? 153.012 103.624 78.940 1.00 69.18 200 ARG A O 1
ATOM 1353 N N . GLY A 1 201 ? 154.470 104.109 80.582 1.00 63.35 201 GLY A N 1
ATOM 1354 C CA . GLY A 1 201 ? 154.883 102.720 80.699 1.00 63.97 201 GLY A CA 1
ATOM 1355 C C . GLY A 1 201 ? 153.766 101.818 81.188 1.00 65.12 201 GLY A C 1
ATOM 1356 O O . GLY A 1 201 ? 153.534 100.742 80.635 1.00 65.59 201 GLY A O 1
ATOM 1357 N N . ARG A 1 202 ? 153.051 102.253 82.227 1.00 65.56 202 ARG A N 1
ATOM 1358 C CA . ARG A 1 202 ? 151.992 101.429 82.802 1.00 64.80 202 ARG A CA 1
ATOM 1359 C C . ARG A 1 202 ? 150.736 101.426 81.937 1.00 59.70 202 ARG A C 1
ATOM 1360 O O . ARG A 1 202 ? 150.048 100.404 81.846 1.00 58.43 202 ARG A O 1
ATOM 1368 N N . LEU A 1 203 ? 150.413 102.560 81.309 1.00 63.26 203 LEU A N 1
ATOM 1369 C CA . LEU A 1 203 ? 149.207 102.631 80.486 1.00 65.70 203 LEU A CA 1
ATOM 1370 C C . LEU A 1 203 ? 149.319 101.752 79.248 1.00 64.50 203 LEU A C 1
ATOM 1371 O O . LEU A 1 203 ? 148.377 101.028 78.908 1.00 60.93 203 LEU A O 1
ATOM 1376 N N . PHE A 1 204 ? 150.462 101.798 78.562 1.00 68.14 204 PHE A N 1
ATOM 1377 C CA . PHE A 1 204 ? 150.615 101.067 77.311 1.00 68.46 204 PHE A CA 1
ATOM 1378 C C . PHE A 1 204 ? 150.683 99.559 77.512 1.00 70.30 204 PHE A C 1
ATOM 1379 O O . PHE A 1 204 ? 150.627 98.819 76.524 1.00 69.33 204 PHE A O 1
ATOM 1387 N N . PHE A 1 205 ? 150.795 99.092 78.751 1.00 68.11 205 PHE A N 1
ATOM 1388 C CA . PHE A 1 205 ? 150.783 97.664 79.046 1.00 69.13 205 PHE A CA 1
ATOM 1389 C C . PHE A 1 205 ? 149.417 97.052 78.756 1.00 69.15 205 PHE A C 1
ATOM 1390 O O . PHE A 1 205 ? 149.186 95.872 79.015 1.00 69.82 205 PHE A O 1
ATOM 1399 N N . PRO B 2 2 ? 105.771 97.846 68.272 1.00 18.74 2 PRO B N 1
ATOM 1400 C CA . PRO B 2 2 ? 106.475 99.038 67.793 1.00 21.24 2 PRO B CA 1
ATOM 1401 C C . PRO B 2 2 ? 106.749 98.996 66.297 1.00 22.33 2 PRO B C 1
ATOM 1402 O O . PRO B 2 2 ? 106.375 98.036 65.630 1.00 21.22 2 PRO B O 1
ATOM 1406 N N . ILE B 2 3 ? 107.397 100.037 65.782 1.00 10.90 3 ILE B N 1
ATOM 1407 C CA . ILE B 2 3 ? 107.782 100.123 64.380 1.00 6.12 3 ILE B CA 1
ATOM 1408 C C . ILE B 2 3 ? 109.298 100.213 64.312 1.00 10.19 3 ILE B C 1
ATOM 1409 O O . ILE B 2 3 ? 109.906 101.039 65.000 1.00 11.29 3 ILE B O 1
ATOM 1414 N N . ALA B 2 4 ? 109.901 99.360 63.493 1.00 18.51 4 ALA B N 1
ATOM 1415 C CA . ALA B 2 4 ? 111.341 99.326 63.303 1.00 11.50 4 ALA B CA 1
ATOM 1416 C C . ALA B 2 4 ? 111.684 99.807 61.902 1.00 14.66 4 ALA B C 1
ATOM 1417 O O . ALA B 2 4 ? 111.020 99.439 60.930 1.00 16.00 4 ALA B O 1
ATOM 1419 N N . LEU B 2 5 ? 112.716 100.638 61.805 1.00 15.79 5 LEU B N 1
ATOM 1420 C CA . LEU B 2 5 ? 113.158 101.206 60.540 1.00 14.03 5 LEU B CA 1
ATOM 1421 C C . LEU B 2 5 ? 114.536 100.669 60.190 1.00 12.26 5 LEU B C 1
ATOM 1422 O O . LEU B 2 5 ? 115.457 100.734 61.008 1.00 16.59 5 LEU B O 1
ATOM 1427 N N . THR B 2 6 ? 114.667 100.125 58.983 1.00 16.60 6 THR B N 1
ATOM 1428 C CA . THR B 2 6 ? 115.947 99.721 58.425 1.00 19.78 6 THR B CA 1
ATOM 1429 C C . THR B 2 6 ? 116.037 100.230 56.994 1.00 12.35 6 THR B C 1
ATOM 1430 O O . THR B 2 6 ? 115.025 100.491 56.343 1.00 11.15 6 THR B O 1
ATOM 1434 N N . VAL B 2 7 ? 117.268 100.377 56.512 1.00 23.64 7 VAL B N 1
ATOM 1435 C CA . VAL B 2 7 ? 117.545 100.864 55.165 1.00 25.53 7 VAL B CA 1
ATOM 1436 C C . VAL B 2 7 ? 118.349 99.800 54.431 1.00 23.77 7 VAL B C 1
ATOM 1437 O O . VAL B 2 7 ? 119.358 99.312 54.951 1.00 22.07 7 VAL B O 1
ATOM 1441 N N . VAL B 2 8 ? 117.895 99.431 53.236 1.00 28.96 8 VAL B N 1
ATOM 1442 C CA . VAL B 2 8 ? 118.575 98.420 52.427 1.00 32.52 8 VAL B CA 1
ATOM 1443 C C . VAL B 2 8 ? 118.674 98.928 50.995 1.00 33.06 8 VAL B C 1
ATOM 1444 O O . VAL B 2 8 ? 117.902 99.803 50.575 1.00 33.86 8 VAL B O 1
ATOM 1448 N N . PRO B 2 9 ? 119.629 98.409 50.224 1.00 39.72 9 PRO B N 1
ATOM 1449 C CA . PRO B 2 9 ? 119.700 98.773 48.812 1.00 38.62 9 PRO B CA 1
ATOM 1450 C C . PRO B 2 9 ? 118.440 98.354 48.087 1.00 40.73 9 PRO B C 1
ATOM 1451 O O . PRO B 2 9 ? 117.773 97.377 48.475 1.00 45.22 9 PRO B O 1
ATOM 1455 N N . PRO B 2 10 ? 118.067 99.068 47.021 1.00 38.96 10 PRO B N 1
ATOM 1456 C CA . PRO B 2 10 ? 116.752 98.837 46.401 1.00 38.26 10 PRO B CA 1
ATOM 1457 C C . PRO B 2 10 ? 116.561 97.441 45.842 1.00 41.93 10 PRO B C 1
ATOM 1458 O O . PRO B 2 10 ? 115.413 97.004 45.695 1.00 42.23 10 PRO B O 1
ATOM 1462 N N . GLU B 2 11 ? 117.640 96.728 45.517 1.00 47.36 11 GLU B N 1
ATOM 1463 C CA . GLU B 2 11 ? 117.504 95.422 44.881 1.00 46.76 11 GLU B CA 1
ATOM 1464 C C . GLU B 2 11 ? 117.059 94.350 45.868 1.00 47.12 11 GLU B C 1
ATOM 1465 O O . GLU B 2 11 ? 116.226 93.502 45.530 1.00 48.93 11 GLU B O 1
ATOM 1471 N N . GLU B 2 12 ? 117.594 94.369 47.087 1.00 44.33 12 GLU B N 1
ATOM 1472 C CA . GLU B 2 12 ? 117.307 93.344 48.081 1.00 45.83 12 GLU B CA 1
ATOM 1473 C C . GLU B 2 12 ? 116.200 93.755 49.046 1.00 48.96 12 GLU B C 1
ATOM 1474 O O . GLU B 2 12 ? 116.149 93.254 50.174 1.00 47.26 12 GLU B O 1
ATOM 1480 N N . ALA B 2 13 ? 115.305 94.647 48.621 1.00 42.92 13 ALA B N 1
ATOM 1481 C CA . ALA B 2 13 ? 114.235 95.113 49.496 1.00 35.87 13 ALA B CA 1
ATOM 1482 C C . ALA B 2 13 ? 113.121 94.080 49.608 1.00 37.67 13 ALA B C 1
ATOM 1483 O O . ALA B 2 13 ? 112.842 93.568 50.696 1.00 37.19 13 ALA B O 1
ATOM 1485 N N . GLU B 2 14 ? 112.469 93.770 48.489 1.00 41.49 14 GLU B N 1
ATOM 1486 C CA . GLU B 2 14 ? 111.399 92.777 48.511 1.00 36.06 14 GLU B CA 1
ATOM 1487 C C . GLU B 2 14 ? 111.862 91.386 48.932 1.00 39.97 14 GLU B C 1
ATOM 1488 O O . GLU B 2 14 ? 111.136 90.742 49.709 1.00 41.85 14 GLU B O 1
ATOM 1494 N N . PRO B 2 15 ? 112.994 90.849 48.458 1.00 34.78 15 PRO B N 1
ATOM 1495 C CA . PRO B 2 15 ? 113.435 89.544 48.979 1.00 33.42 15 PRO B CA 1
ATOM 1496 C C . PRO B 2 15 ? 113.576 89.512 50.491 1.00 32.34 15 PRO B C 1
ATOM 1497 O O . PRO B 2 15 ? 113.150 88.544 51.131 1.00 37.70 15 PRO B O 1
ATOM 1501 N N . LEU B 2 16 ? 114.153 90.559 51.083 1.00 27.84 16 LEU B N 1
ATOM 1502 C CA . LEU B 2 16 ? 114.296 90.599 52.534 1.00 28.10 16 LEU B CA 1
ATOM 1503 C C . LEU B 2 16 ? 112.942 90.732 53.216 1.00 34.90 16 LEU B C 1
ATOM 1504 O O . LEU B 2 16 ? 112.691 90.090 54.242 1.00 27.51 16 LEU B O 1
ATOM 1509 N N . ALA B 2 17 ? 112.059 91.565 52.661 1.00 37.93 17 ALA B N 1
ATOM 1510 C CA . ALA B 2 17 ? 110.752 91.789 53.269 1.00 23.77 17 ALA B CA 1
ATOM 1511 C C . ALA B 2 17 ? 109.904 90.525 53.239 1.00 26.94 17 ALA B C 1
ATOM 1512 O O . ALA B 2 17 ? 109.294 90.150 54.247 1.00 25.37 17 ALA B O 1
ATOM 1514 N N . ARG B 2 18 ? 109.851 89.854 52.085 1.00 34.06 18 ARG B N 1
ATOM 1515 C CA . ARG B 2 18 ? 109.074 88.624 51.973 1.00 30.20 18 ARG B CA 1
ATOM 1516 C C . ARG B 2 18 ? 109.622 87.542 52.891 1.00 31.19 18 ARG B C 1
ATOM 1517 O O . ARG B 2 18 ? 108.860 86.843 53.567 1.00 32.32 18 ARG B O 1
ATOM 1525 N N . GLU B 2 19 ? 110.945 87.392 52.931 1.00 28.98 19 GLU B N 1
ATOM 1526 C CA . GLU B 2 19 ? 111.557 86.388 53.789 1.00 27.15 19 GLU B CA 1
ATOM 1527 C C . GLU B 2 19 ? 111.370 86.721 55.263 1.00 30.63 19 GLU B C 1
ATOM 1528 O O . GLU B 2 19 ? 111.351 85.818 56.106 1.00 30.09 19 GLU B O 1
ATOM 1534 N N . LEU B 2 20 ? 111.221 88.005 55.589 1.00 35.58 20 LEU B N 1
ATOM 1535 C CA . LEU B 2 20 ? 110.987 88.426 56.966 1.00 28.68 20 LEU B CA 1
ATOM 1536 C C . LEU B 2 20 ? 109.557 88.137 57.406 1.00 21.69 20 LEU B C 1
ATOM 1537 O O . LEU B 2 20 ? 109.320 87.780 58.564 1.00 13.45 20 LEU B O 1
ATOM 1542 N N . VAL B 2 21 ? 108.594 88.285 56.496 1.00 25.50 21 VAL B N 1
ATOM 1543 C CA . VAL B 2 21 ? 107.193 88.064 56.842 1.00 26.48 21 VAL B CA 1
ATOM 1544 C C . VAL B 2 21 ? 106.859 86.578 56.821 1.00 25.73 21 VAL B C 1
ATOM 1545 O O . VAL B 2 21 ? 106.226 86.058 57.746 1.00 27.62 21 VAL B O 1
ATOM 1549 N N . GLU B 2 22 ? 107.282 85.871 55.770 1.00 29.76 22 GLU B N 1
ATOM 1550 C CA . GLU B 2 22 ? 106.952 84.456 55.639 1.00 30.22 22 GLU B CA 1
ATOM 1551 C C . GLU B 2 22 ? 107.618 83.597 56.705 1.00 26.18 22 GLU B C 1
ATOM 1552 O O . GLU B 2 22 ? 107.185 82.463 56.925 1.00 33.76 22 GLU B O 1
ATOM 1558 N N . ALA B 2 23 ? 108.651 84.103 57.368 1.00 21.94 23 ALA B N 1
ATOM 1559 C CA . ALA B 2 23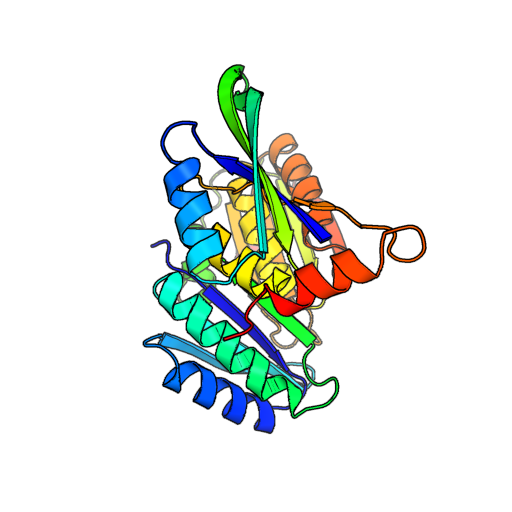 ? 109.280 83.407 58.480 1.00 15.87 23 ALA B CA 1
ATOM 1560 C C . ALA B 2 23 ? 108.639 83.735 59.819 1.00 21.92 23 ALA B C 1
ATOM 1561 O O . ALA B 2 23 ? 109.075 83.203 60.844 1.00 25.25 23 ALA B O 1
ATOM 1563 N N . GLY B 2 24 ? 107.631 84.604 59.839 1.00 19.82 24 GLY B N 1
ATOM 1564 C CA . GLY B 2 24 ? 106.934 84.941 61.061 1.00 20.30 24 GLY B CA 1
ATOM 1565 C C . GLY B 2 24 ? 107.640 85.919 61.969 1.00 17.04 24 GLY B C 1
ATOM 1566 O O . GLY B 2 24 ? 107.237 86.059 63.128 1.00 16.00 24 GLY B O 1
ATOM 1567 N N . LEU B 2 25 ? 108.684 86.594 61.491 1.00 20.35 25 LEU B N 1
ATOM 1568 C CA . LEU B 2 25 ? 109.406 87.555 62.315 1.00 16.87 25 LEU B CA 1
ATOM 1569 C C . LEU B 2 25 ? 108.749 88.926 62.340 1.00 14.77 25 LEU B C 1
ATOM 1570 O O . LEU B 2 25 ? 109.098 89.745 63.195 1.00 17.29 25 LEU B O 1
ATOM 1575 N N . ALA B 2 26 ? 107.815 89.191 61.433 1.00 19.88 26 ALA B N 1
ATOM 1576 C CA . ALA B 2 26 ? 107.124 90.467 61.374 1.00 10.84 26 ALA B CA 1
ATOM 1577 C C . ALA B 2 26 ? 105.737 90.246 60.796 1.00 3.11 26 ALA B C 1
ATOM 1578 O O . ALA B 2 26 ? 105.564 89.446 59.875 1.00 5.24 26 ALA B O 1
ATOM 1580 N N . ALA B 2 27 ? 104.754 90.961 61.340 1.00 8.79 27 ALA B N 1
ATOM 1581 C CA . ALA B 2 27 ? 103.393 90.847 60.835 1.00 11.06 27 ALA B CA 1
ATOM 1582 C C . ALA B 2 27 ? 103.210 91.562 59.504 1.00 14.14 27 ALA B C 1
ATOM 1583 O O . ALA B 2 27 ? 102.402 91.124 58.679 1.00 16.14 27 ALA B O 1
ATOM 1585 N N . GLU B 2 28 ? 103.949 92.642 59.270 1.00 14.42 28 GLU B N 1
ATOM 1586 C CA . GLU B 2 28 ? 103.684 93.507 58.132 1.00 6.48 28 GLU B CA 1
ATOM 1587 C C . GLU B 2 28 ? 104.915 94.358 57.854 1.00 11.04 28 GLU B C 1
ATOM 1588 O O . GLU B 2 28 ? 105.630 94.747 58.778 1.00 5.38 28 GLU B O 1
ATOM 1594 N N . VAL B 2 29 ? 105.157 94.632 56.572 1.00 13.10 29 VAL B N 1
ATOM 1595 C CA . VAL B 2 29 ? 106.275 95.463 56.131 1.00 11.63 29 VAL B CA 1
ATOM 1596 C C . VAL B 2 29 ? 105.778 96.421 55.056 1.00 14.03 29 VAL B C 1
ATOM 1597 O O . VAL B 2 29 ? 105.085 96.004 54.123 1.00 13.52 29 VAL B O 1
ATOM 1601 N N . LEU B 2 30 ? 106.132 97.699 55.183 1.00 19.18 30 LEU B N 1
ATOM 1602 C CA . LEU B 2 30 ? 105.882 98.709 54.162 1.00 8.82 30 LEU B CA 1
ATOM 1603 C C . LEU B 2 30 ? 107.209 99.199 53.600 1.00 12.09 30 LEU B C 1
ATOM 1604 O O . LEU B 2 30 ? 108.154 99.446 54.352 1.00 23.98 30 LEU B O 1
ATOM 1609 N N . LEU B 2 31 ? 107.278 99.344 52.279 1.00 17.35 31 LEU B N 1
ATOM 1610 C CA . LEU B 2 31 ? 108.511 99.697 51.588 1.00 19.16 31 LEU B CA 1
ATOM 1611 C C . LEU B 2 31 ? 108.373 101.062 50.933 1.00 15.86 31 LEU B C 1
ATOM 1612 O O . LEU B 2 31 ? 107.439 101.292 50.160 1.00 18.37 31 LEU B O 1
ATOM 1617 N N . VAL B 2 32 ? 109.314 101.954 51.229 1.00 25.53 32 VAL B N 1
ATOM 1618 C CA . VAL B 2 32 ? 109.315 103.317 50.701 1.00 23.38 32 VAL B CA 1
ATOM 1619 C C . VAL B 2 32 ? 110.643 103.585 50.005 1.00 28.43 32 VAL B C 1
ATOM 1620 O O . VAL B 2 32 ? 111.705 103.411 50.618 1.00 25.39 32 VAL B O 1
ATOM 1624 N N . PRO B 2 33 ? 110.644 104.007 48.744 1.00 35.38 33 PRO B N 1
ATOM 1625 C CA . PRO B 2 33 ? 111.895 104.408 48.088 1.00 30.91 33 PRO B CA 1
ATOM 1626 C C . PRO B 2 33 ? 112.298 105.811 48.514 1.00 32.14 33 PRO B C 1
ATOM 1627 O O . PRO B 2 33 ? 111.628 106.795 48.183 1.00 30.55 33 PRO B O 1
ATOM 1631 N N . VAL B 2 34 ? 113.400 105.908 49.256 1.00 33.74 34 VAL B N 1
ATOM 1632 C CA . VAL B 2 34 ? 113.890 107.197 49.728 1.00 33.57 34 VAL B CA 1
ATOM 1633 C C . VAL B 2 34 ? 115.217 107.511 49.056 1.00 38.04 34 VAL B C 1
ATOM 1634 O O . VAL B 2 34 ? 115.740 106.710 48.276 1.00 37.01 34 VAL B O 1
ATOM 1638 N N . ARG B 2 35 ? 115.759 108.687 49.349 1.00 44.63 35 ARG B N 1
ATOM 1639 C CA . ARG B 2 35 ? 117.027 109.138 48.803 1.00 41.34 35 ARG B CA 1
ATOM 1640 C C . ARG B 2 35 ? 117.922 109.531 49.968 1.00 41.02 35 ARG B C 1
ATOM 1641 O O . ARG B 2 35 ? 117.533 110.350 50.804 1.00 47.85 35 ARG B O 1
ATOM 1649 N N . ARG B 2 36 ? 119.111 108.946 50.025 1.00 40.30 36 ARG B N 1
ATOM 1650 C CA . ARG B 2 36 ? 119.938 108.955 51.223 1.00 42.05 36 ARG B CA 1
ATOM 1651 C C . ARG B 2 36 ? 121.148 109.860 51.035 1.00 40.57 36 ARG B C 1
ATOM 1652 O O . ARG B 2 36 ? 121.851 109.765 50.026 1.00 42.26 36 ARG B O 1
ATOM 1660 N N . ILE B 2 37 ? 121.385 110.734 52.010 1.00 44.54 37 ILE B N 1
ATOM 1661 C CA . ILE B 2 37 ? 122.536 111.630 52.020 1.00 46.43 37 ILE B CA 1
ATOM 1662 C C . ILE B 2 37 ? 123.326 111.357 53.290 1.00 44.60 37 ILE B C 1
ATOM 1663 O O . ILE B 2 37 ? 122.810 111.530 54.400 1.00 44.47 37 ILE B O 1
ATOM 1668 N N . TYR B 2 38 ? 124.579 110.944 53.126 1.00 51.82 38 TYR B N 1
ATOM 1669 C CA . TYR B 2 38 ? 125.403 110.505 54.241 1.00 52.46 38 TYR B CA 1
ATOM 1670 C C . TYR B 2 38 ? 126.849 110.881 53.955 1.00 55.26 38 TYR B C 1
ATOM 1671 O O . TYR B 2 38 ? 127.206 111.238 52.830 1.00 55.67 38 TYR B O 1
ATOM 1680 N N . ARG B 2 39 ? 127.678 110.801 54.990 1.00 62.92 39 ARG B N 1
ATOM 1681 C CA . ARG B 2 39 ? 129.087 111.162 54.896 1.00 64.08 39 ARG B CA 1
ATOM 1682 C C . ARG B 2 39 ? 129.938 109.899 54.845 1.00 64.53 39 ARG B C 1
ATOM 1683 O O . ARG B 2 39 ? 129.909 109.088 55.778 1.00 62.99 39 ARG B O 1
ATOM 1691 N N . GLU B 2 40 ? 130.696 109.738 53.762 1.00 71.66 40 GLU B N 1
ATOM 1692 C CA . GLU B 2 40 ? 131.606 108.611 53.592 1.00 72.35 40 GLU B CA 1
ATOM 1693 C C . GLU B 2 40 ? 133.010 109.147 53.349 1.00 71.35 40 GLU B C 1
ATOM 1694 O O . GLU B 2 40 ? 133.237 109.878 52.378 1.00 70.81 40 GLU B O 1
ATOM 1700 N N . LYS B 2 41 ? 133.945 108.772 54.223 1.00 75.86 41 LYS B N 1
ATOM 1701 C CA . LYS B 2 41 ? 135.337 109.221 54.142 1.00 77.42 41 LYS B CA 1
ATOM 1702 C C . LYS B 2 41 ? 135.435 110.745 54.124 1.00 75.21 41 LYS B C 1
ATOM 1703 O O . LYS B 2 41 ? 136.242 111.325 53.396 1.00 74.70 41 LYS B O 1
ATOM 1709 N N . GLY B 2 42 ? 134.602 111.401 54.929 1.00 69.59 42 GLY B N 1
ATOM 1710 C CA . GLY B 2 42 ? 134.649 112.845 55.034 1.00 71.16 42 GLY B CA 1
ATOM 1711 C C . GLY B 2 42 ? 134.062 113.597 53.864 1.00 70.90 42 GLY B C 1
ATOM 1712 O O . GLY B 2 42 ? 134.210 114.820 53.796 1.00 68.54 42 GLY B O 1
ATOM 1713 N N . LYS B 2 43 ? 133.402 112.907 52.940 1.00 69.72 43 LYS B N 1
ATOM 1714 C CA . LYS B 2 43 ? 132.790 113.525 51.774 1.00 68.45 43 LYS B CA 1
ATOM 1715 C C . LYS B 2 43 ? 131.313 113.161 51.731 1.00 67.21 43 LYS B C 1
ATOM 1716 O O . LYS B 2 43 ? 130.938 112.015 51.997 1.00 65.15 43 LYS B O 1
ATOM 1722 N N . VAL B 2 44 ? 130.480 114.140 51.397 1.00 64.13 44 VAL B N 1
ATOM 1723 C CA . VAL B 2 44 ? 129.037 113.932 51.363 1.00 63.60 44 VAL B CA 1
ATOM 1724 C C . VAL B 2 44 ? 128.686 113.154 50.103 1.00 63.31 44 VAL B C 1
ATOM 1725 O O . VAL B 2 44 ? 128.936 113.615 48.985 1.00 62.17 44 VAL B O 1
ATOM 1729 N N . ARG B 2 45 ? 128.102 111.974 50.282 1.00 60.50 45 ARG B N 1
ATOM 1730 C CA . ARG B 2 45 ? 127.706 111.104 49.187 1.00 58.78 45 ARG B CA 1
ATOM 1731 C C . ARG B 2 45 ? 126.193 111.159 49.009 1.00 56.19 45 ARG B C 1
ATOM 1732 O O . ARG B 2 45 ? 125.490 111.925 49.671 1.00 56.31 45 ARG B O 1
ATOM 1740 N N . GLU B 2 46 ? 125.693 110.334 48.094 1.00 55.24 46 GLU B N 1
ATOM 1741 C CA . GLU B 2 46 ? 124.290 110.406 47.698 1.00 54.14 46 GLU B CA 1
ATOM 1742 C C . GLU B 2 46 ? 123.925 109.095 47.020 1.00 55.37 46 GLU B C 1
ATOM 1743 O O . GLU B 2 46 ? 124.507 108.760 45.984 1.00 57.78 46 GLU B O 1
ATOM 1749 N N . GLU B 2 47 ? 122.975 108.356 47.589 1.00 48.64 47 GLU B N 1
ATOM 1750 C CA . GLU B 2 47 ? 122.592 107.064 47.040 1.00 47.26 47 GLU B CA 1
ATOM 1751 C C . GLU B 2 47 ? 121.096 106.847 47.202 1.00 47.36 47 GLU B C 1
ATOM 1752 O O . GLU B 2 47 ? 120.444 107.459 48.049 1.00 52.20 47 GLU B O 1
ATOM 1758 N N . GLU B 2 48 ? 120.559 105.960 46.371 1.00 43.20 48 GLU B N 1
ATOM 1759 C CA . GLU B 2 48 ? 119.152 105.590 46.409 1.00 43.60 48 GLU B CA 1
ATOM 1760 C C . GLU B 2 48 ? 118.998 104.265 47.143 1.00 46.06 48 GLU B C 1
ATOM 1761 O O . GLU B 2 48 ? 119.669 103.285 46.808 1.00 45.05 48 GLU B O 1
ATOM 1767 N N . VAL B 2 49 ? 118.115 104.239 48.138 1.00 39.39 49 VAL B N 1
ATOM 1768 C CA . VAL B 2 49 ? 117.885 103.071 48.974 1.00 33.38 49 VAL B CA 1
ATOM 1769 C C . VAL B 2 49 ? 116.382 102.877 49.138 1.00 33.24 49 VAL B C 1
ATOM 1770 O O . VAL B 2 49 ? 115.573 103.590 48.541 1.00 36.79 49 VAL B O 1
ATOM 1774 N N . THR B 2 50 ? 116.011 101.887 49.945 1.00 26.67 50 THR B N 1
ATOM 1775 C CA . THR B 2 50 ? 114.623 101.612 50.286 1.00 26.11 50 THR B CA 1
ATOM 1776 C C . THR B 2 50 ? 114.479 101.584 51.800 1.00 26.23 50 THR B C 1
ATOM 1777 O O . THR B 2 50 ? 115.261 100.922 52.488 1.00 26.52 50 THR B O 1
ATOM 1781 N N . LEU B 2 51 ? 113.484 102.300 52.313 1.00 18.43 51 LEU B N 1
ATOM 1782 C CA . LEU B 2 51 ? 113.210 102.356 53.742 1.00 18.55 51 LEU B CA 1
ATOM 1783 C C . LEU B 2 51 ? 112.135 101.336 54.094 1.00 19.57 51 LEU B C 1
ATOM 1784 O O . LEU B 2 51 ? 111.080 101.294 53.455 1.00 16.96 51 LEU B O 1
ATOM 1789 N N . LEU B 2 52 ? 112.407 100.519 55.105 1.00 20.85 52 LEU B N 1
ATOM 1790 C CA . LEU B 2 52 ? 111.515 99.447 55.527 1.00 10.77 52 LEU B CA 1
ATOM 1791 C C . LEU B 2 52 ? 110.870 99.830 56.850 1.00 13.76 52 LEU B C 1
ATOM 1792 O O . LEU B 2 52 ? 111.570 100.097 57.830 1.00 10.42 52 LEU B O 1
ATOM 1797 N N . LEU B 2 53 ? 109.541 99.850 56.876 1.00 16.17 53 LEU B N 1
ATOM 1798 C CA . LEU B 2 53 ? 108.769 100.080 58.092 1.00 6.39 53 LEU B CA 1
ATOM 1799 C C . LEU B 2 53 ? 108.168 98.747 58.511 1.00 10.32 53 LEU B C 1
ATOM 1800 O O . LEU B 2 53 ? 107.256 98.238 57.854 1.00 16.12 53 LEU B O 1
ATOM 1805 N N . ILE B 2 54 ? 108.676 98.188 59.603 1.00 13.59 54 ILE B N 1
ATOM 1806 C CA . ILE B 2 54 ? 108.350 96.837 60.039 1.00 5.14 54 ILE B CA 1
ATOM 1807 C C . ILE B 2 54 ? 107.430 96.925 61.246 1.00 10.47 54 ILE B C 1
ATOM 1808 O O . ILE B 2 54 ? 107.757 97.587 62.236 1.00 13.44 54 ILE B O 1
ATOM 1813 N N . LEU B 2 55 ? 106.282 96.259 61.160 1.00 13.30 55 LEU B N 1
ATOM 1814 C CA . LEU B 2 55 ? 105.310 96.211 62.245 1.00 11.05 55 LEU B CA 1
ATOM 1815 C C . LEU B 2 55 ? 105.473 94.889 62.984 1.00 10.84 55 LEU B C 1
ATOM 1816 O O . LEU B 2 55 ? 105.129 93.828 62.458 1.00 5.01 55 LEU B O 1
ATOM 1821 N N . VAL B 2 56 ? 105.998 94.957 64.205 1.00 14.34 56 VAL B N 1
ATOM 1822 C CA . VAL B 2 56 ? 106.294 93.783 65.009 1.00 13.60 56 VAL B CA 1
ATOM 1823 C C . VAL B 2 56 ? 105.796 94.043 66.425 1.00 17.09 56 VAL B C 1
ATOM 1824 O O . VAL B 2 56 ? 105.591 95.185 66.836 1.00 24.07 56 VAL B O 1
ATOM 1828 N N . SER B 2 57 ? 105.577 92.962 67.166 1.00 16.25 57 SER B N 1
ATOM 1829 C CA . SER B 2 57 ? 105.126 93.069 68.542 1.00 12.33 57 SER B CA 1
ATOM 1830 C C . SER B 2 57 ? 106.306 93.337 69.471 1.00 21.08 57 SER B C 1
ATOM 1831 O O . SER B 2 57 ? 107.472 93.235 69.086 1.00 23.00 57 SER B O 1
ATOM 1834 N N . ARG B 2 58 ? 105.991 93.688 70.719 1.00 27.47 58 ARG B N 1
ATOM 1835 C CA . ARG B 2 58 ? 107.035 93.994 71.690 1.00 15.98 58 ARG B CA 1
ATOM 1836 C C . ARG B 2 58 ? 107.862 92.776 72.066 1.00 25.15 58 ARG B C 1
ATOM 1837 O O . ARG B 2 58 ? 108.968 92.935 72.590 1.00 35.91 58 ARG B O 1
ATOM 1845 N N . GLU B 2 59 ? 107.352 91.570 71.823 1.00 32.26 59 GLU B N 1
ATOM 1846 C CA . GLU B 2 59 ? 108.071 90.348 72.156 1.00 24.72 59 GLU B CA 1
ATOM 1847 C C . GLU B 2 59 ? 108.950 89.855 71.019 1.00 27.42 59 GLU B C 1
ATOM 1848 O O . GLU B 2 59 ? 109.943 89.164 71.271 1.00 34.76 59 GLU B O 1
ATOM 1854 N N . GLY B 2 60 ? 108.612 90.186 69.779 1.00 23.57 60 GLY B N 1
ATOM 1855 C CA . GLY B 2 60 ? 109.399 89.776 68.640 1.00 22.35 60 GLY B CA 1
ATOM 1856 C C . GLY B 2 60 ? 110.515 90.711 68.249 1.00 21.98 60 GLY B C 1
ATOM 1857 O O . GLY B 2 60 ? 111.193 90.462 67.249 1.00 24.14 60 GLY B O 1
ATOM 1858 N N . VAL B 2 61 ? 110.720 91.792 68.995 1.00 20.88 61 VAL B N 1
ATOM 1859 C CA . VAL B 2 61 ? 111.775 92.759 68.702 1.00 21.31 61 VAL B CA 1
ATOM 1860 C C . VAL B 2 61 ? 113.160 92.142 68.893 1.00 24.63 61 VAL B C 1
ATOM 1861 O O . VAL B 2 61 ? 114.001 92.275 67.993 1.00 29.57 61 VAL B O 1
ATOM 1865 N N . PRO B 2 62 ? 113.465 91.480 70.023 1.00 24.53 62 PRO B N 1
ATOM 1866 C CA . PRO B 2 62 ? 114.819 90.915 70.173 1.00 21.59 62 PRO B CA 1
ATOM 1867 C C . PRO B 2 62 ? 115.182 89.897 69.107 1.00 20.02 62 PRO B C 1
ATOM 1868 O O . PRO B 2 62 ? 116.335 89.854 68.662 1.00 24.25 62 PRO B O 1
ATOM 1872 N N . ALA B 2 63 ? 114.225 89.073 68.681 1.00 25.13 63 ALA B N 1
ATOM 1873 C CA . ALA B 2 63 ? 114.492 88.130 67.602 1.00 21.31 63 ALA B CA 1
ATOM 1874 C C . ALA B 2 63 ? 114.707 88.853 66.281 1.00 21.99 63 ALA B C 1
ATOM 1875 O O . ALA B 2 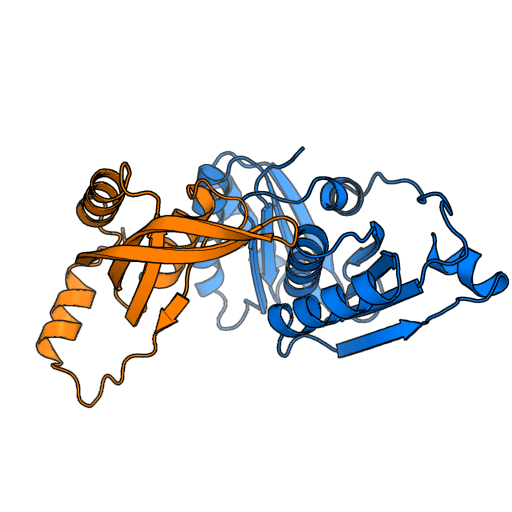63 ? 115.509 88.417 65.450 1.00 22.74 63 ALA B O 1
ATOM 1877 N N . LEU B 2 64 ? 113.985 89.954 66.063 1.00 19.18 64 LEU B N 1
ATOM 1878 C CA . LEU B 2 64 ? 114.123 90.700 64.816 1.00 16.73 64 LEU B CA 1
ATOM 1879 C C . LEU B 2 64 ? 115.468 91.412 64.739 1.00 17.27 64 LEU B C 1
ATOM 1880 O O . LEU B 2 64 ? 116.114 91.416 63.687 1.00 17.15 64 LEU B O 1
ATOM 1885 N N . ARG B 2 65 ? 115.903 92.028 65.840 1.00 17.45 65 ARG B N 1
ATOM 1886 C CA . ARG B 2 65 ? 117.187 92.719 65.836 1.00 12.06 65 ARG B CA 1
ATOM 1887 C C . ARG B 2 65 ? 118.338 91.747 65.632 1.00 25.23 65 ARG B C 1
ATOM 1888 O O . ARG B 2 65 ? 119.263 92.020 64.857 1.00 25.26 65 ARG B O 1
ATOM 1896 N N . ALA B 2 66 ? 118.300 90.604 66.324 1.00 29.50 66 ALA B N 1
ATOM 1897 C CA . ALA B 2 66 ? 119.337 89.594 66.153 1.00 18.61 66 ALA B CA 1
ATOM 1898 C C . ALA B 2 66 ? 119.342 89.042 64.736 1.00 18.55 66 ALA B C 1
ATOM 1899 O O . ALA B 2 66 ? 120.405 88.805 64.157 1.00 30.14 66 ALA B O 1
ATOM 1901 N N . TRP B 2 67 ? 118.160 88.826 64.163 1.00 20.65 67 TRP B N 1
ATOM 1902 C CA . TRP B 2 67 ? 118.071 88.335 62.794 1.00 17.63 67 TRP B CA 1
ATOM 1903 C C . TRP B 2 67 ? 118.580 89.358 61.789 1.00 19.19 67 TRP B C 1
ATOM 1904 O O . TRP B 2 67 ? 119.062 88.982 60.717 1.00 22.71 67 TRP B O 1
ATOM 1915 N N . ILE B 2 68 ? 118.473 90.650 62.105 1.00 27.78 68 ILE B N 1
ATOM 1916 C CA . ILE B 2 68 ? 118.824 91.678 61.129 1.00 27.81 68 ILE B CA 1
ATOM 1917 C C . ILE B 2 68 ? 120.334 91.861 61.057 1.00 29.26 68 ILE B C 1
ATOM 1918 O O . ILE B 2 68 ? 120.927 91.809 59.974 1.00 31.23 68 ILE B O 1
ATOM 1923 N N . GLU B 2 69 ? 120.984 92.073 62.203 1.00 32.35 69 GLU B N 1
ATOM 1924 C CA . GLU B 2 69 ? 122.405 92.390 62.168 1.00 27.43 69 GLU B CA 1
ATOM 1925 C C . GLU B 2 69 ? 123.277 91.153 62.002 1.00 28.68 69 GLU B C 1
ATOM 1926 O O . GLU B 2 69 ? 124.467 91.289 61.703 1.00 36.41 69 GLU B O 1
ATOM 1932 N N . ALA B 2 70 ? 122.712 89.956 62.174 1.00 30.29 70 ALA B N 1
ATOM 1933 C CA . ALA B 2 70 ? 123.405 88.728 61.808 1.00 24.55 70 ALA B CA 1
ATOM 1934 C C . ALA B 2 70 ? 123.340 88.444 60.316 1.00 27.39 70 ALA B C 1
ATOM 1935 O O . ALA B 2 70 ? 123.955 87.477 59.860 1.00 35.74 70 ALA B O 1
ATOM 1937 N N . ARG B 2 71 ? 122.606 89.250 59.551 1.00 29.94 71 ARG B N 1
ATOM 1938 C CA . ARG B 2 71 ? 122.489 89.059 58.115 1.00 28.35 71 ARG B CA 1
ATOM 1939 C C . ARG B 2 71 ? 122.605 90.351 57.323 1.00 36.76 71 ARG B C 1
ATOM 1940 O O . ARG B 2 71 ? 122.565 90.303 56.089 1.00 39.63 71 ARG B O 1
ATOM 1948 N N . HIS B 2 72 ? 122.736 91.495 57.984 1.00 43.19 72 HIS B N 1
ATOM 1949 C CA . HIS B 2 72 ? 122.764 92.759 57.267 1.00 44.44 72 HIS B CA 1
ATOM 1950 C C . HIS B 2 72 ? 124.084 92.909 56.515 1.00 47.10 72 HIS B C 1
ATOM 1951 O O . HIS B 2 72 ? 125.145 92.569 57.046 1.00 44.54 72 HIS B O 1
ATOM 1958 N N . PRO B 2 73 ? 124.049 93.412 55.278 1.00 51.60 73 PRO B N 1
ATOM 1959 C CA . PRO B 2 73 ? 125.275 93.504 54.473 1.00 49.95 73 PRO B CA 1
ATOM 1960 C C . PRO B 2 73 ? 126.317 94.457 55.038 1.00 51.24 73 PRO B C 1
ATOM 1961 O O . PRO B 2 73 ? 127.484 94.084 55.193 1.00 49.37 73 PRO B O 1
ATOM 1965 N N . ASP B 2 74 ? 125.912 95.685 55.349 1.00 49.83 74 ASP B N 1
ATOM 1966 C CA . ASP B 2 74 ? 126.869 96.723 55.691 1.00 52.35 74 ASP B CA 1
ATOM 1967 C C . ASP B 2 74 ? 127.408 96.533 57.108 1.00 51.62 74 ASP B C 1
ATOM 1968 O O . ASP B 2 74 ? 126.904 95.734 57.901 1.00 50.39 74 ASP B O 1
ATOM 1973 N N . ASP B 2 75 ? 128.461 97.292 57.416 1.00 52.69 75 ASP B N 1
ATOM 1974 C CA . ASP B 2 75 ? 129.195 97.089 58.660 1.00 53.52 75 ASP B CA 1
ATOM 1975 C C . ASP B 2 75 ? 128.388 97.540 59.872 1.00 51.43 75 ASP B C 1
ATOM 1976 O O . ASP B 2 75 ? 128.425 96.890 60.923 1.00 48.81 75 ASP B O 1
ATOM 1981 N N . ILE B 2 76 ? 127.670 98.649 59.756 1.00 47.29 76 ILE B N 1
ATOM 1982 C CA . ILE B 2 76 ? 126.842 99.174 60.832 1.00 46.43 76 ILE B CA 1
ATOM 1983 C C . ILE B 2 76 ? 125.405 99.251 60.332 1.00 42.60 76 ILE B C 1
ATOM 1984 O O . ILE B 2 76 ? 125.032 100.184 59.621 1.00 45.08 76 ILE B O 1
ATOM 1989 N N . PRO B 2 77 ? 124.568 98.274 60.675 1.00 40.06 77 PRO B N 1
ATOM 1990 C CA . PRO B 2 77 ? 123.189 98.278 60.174 1.00 35.33 77 PRO B CA 1
ATOM 1991 C C . PRO B 2 77 ? 122.337 99.341 60.848 1.00 32.65 77 PRO B C 1
ATOM 1992 O O . PRO B 2 77 ? 122.483 99.621 62.040 1.00 36.55 77 PRO B O 1
ATOM 1996 N N . LEU B 2 78 ? 121.429 99.924 60.070 1.00 25.26 78 LEU B N 1
ATOM 1997 C CA . LEU B 2 78 ? 120.440 100.854 60.599 1.00 20.86 78 LEU B CA 1
ATOM 1998 C C . LEU B 2 78 ? 119.289 100.062 61.203 1.00 23.30 78 LEU B C 1
ATOM 1999 O O . LEU B 2 78 ? 118.646 99.268 60.509 1.00 27.98 78 LEU B O 1
ATOM 2004 N N . PHE B 2 79 ? 119.034 100.263 62.494 1.00 16.32 79 PHE B N 1
ATOM 2005 C CA . PHE B 2 79 ? 117.910 99.608 63.159 1.00 7.73 79 PHE B CA 1
ATOM 2006 C C . PHE B 2 79 ? 117.440 100.535 64.274 1.00 14.83 79 PHE B C 1
ATOM 2007 O O . PHE B 2 79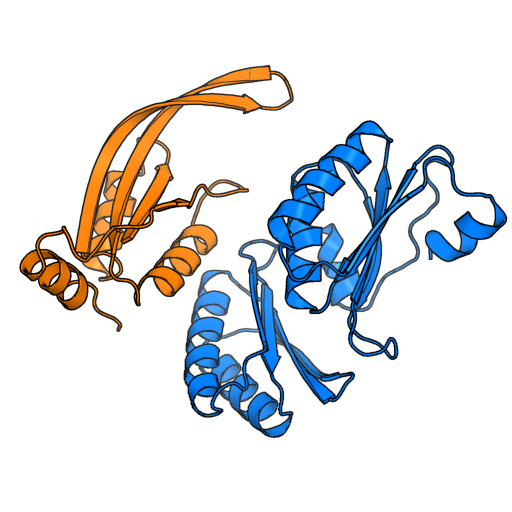 ? 118.063 100.595 65.336 1.00 21.06 79 PHE B O 1
ATOM 2015 N N . ILE B 2 80 ? 116.349 101.251 64.022 1.00 13.84 80 ILE B N 1
ATOM 2016 C CA . ILE B 2 80 ? 115.774 102.194 64.972 1.00 11.87 80 ILE B CA 1
ATOM 2017 C C . ILE B 2 80 ? 114.361 101.734 65.287 1.00 17.24 80 ILE B C 1
ATOM 2018 O O . ILE B 2 80 ? 113.595 101.406 64.376 1.00 24.41 80 ILE B O 1
ATOM 2023 N N . VAL B 2 81 ? 114.021 101.700 66.571 1.00 17.17 81 VAL B N 1
ATOM 2024 C CA . VAL B 2 81 ? 112.701 101.292 67.034 1.00 9.58 81 VAL B CA 1
ATOM 2025 C C . VAL B 2 81 ? 111.974 102.526 67.544 1.00 11.33 81 VAL B C 1
ATOM 2026 O O . VAL B 2 81 ? 112.500 103.262 68.386 1.00 18.93 81 VAL B O 1
ATOM 2030 N N . LEU B 2 82 ? 110.769 102.755 67.029 1.00 12.72 82 LEU B N 1
ATOM 2031 C CA . LEU B 2 82 ? 109.963 103.916 67.376 1.00 10.97 82 LEU B CA 1
ATOM 2032 C C . LEU B 2 82 ? 108.967 103.545 68.463 1.00 19.01 82 LEU B C 1
ATOM 2033 O O . LEU B 2 82 ? 108.293 102.516 68.369 1.00 23.81 82 LEU B O 1
ATOM 2038 N N . ALA B 2 83 ? 108.871 104.388 69.486 1.00 26.45 83 ALA B N 1
ATOM 2039 C CA . ALA B 2 83 ? 107.893 104.173 70.542 1.00 27.10 83 ALA B CA 1
ATOM 2040 C C . ALA B 2 83 ? 106.489 104.475 70.032 1.00 26.62 83 ALA B C 1
ATOM 2041 O O . ALA B 2 83 ? 106.245 105.527 69.435 1.00 29.92 83 ALA B O 1
ATOM 2043 N N . VAL B 2 84 ? 105.562 103.554 70.276 1.00 24.74 84 VAL B N 1
ATOM 2044 C CA . VAL B 2 84 ? 104.182 103.665 69.820 1.00 27.90 84 VAL B CA 1
ATOM 2045 C C . VAL B 2 84 ? 103.299 103.896 71.036 1.00 33.14 84 VAL B C 1
ATOM 2046 O O . VAL B 2 84 ? 103.388 103.159 72.025 1.00 34.52 84 VAL B O 1
ATOM 2050 N N . ASP B 2 85 ? 102.456 104.923 70.969 1.00 35.10 85 ASP B N 1
ATOM 2051 C CA . ASP B 2 85 ? 101.537 105.241 72.058 1.00 32.66 85 ASP B CA 1
ATOM 2052 C C . ASP B 2 85 ? 100.345 104.299 71.954 1.00 36.08 85 ASP B C 1
ATOM 2053 O O . ASP B 2 85 ? 99.446 104.499 71.135 1.00 36.07 85 ASP B O 1
ATOM 2058 N N . GLU B 2 86 ? 100.338 103.262 72.792 1.00 40.92 86 GLU B N 1
ATOM 2059 C CA . GLU B 2 86 ? 99.380 102.173 72.660 1.00 38.50 86 GLU B CA 1
ATOM 2060 C C . GLU B 2 86 ? 97.991 102.517 73.174 1.00 41.02 86 GLU B C 1
ATOM 2061 O O . GLU B 2 86 ? 97.025 101.847 72.795 1.00 41.24 86 GLU B O 1
ATOM 2067 N N . GLU B 2 87 ? 97.865 103.526 74.035 1.00 43.03 87 GLU B N 1
ATOM 2068 C CA . GLU B 2 87 ? 96.560 103.833 74.608 1.00 40.26 87 GLU B CA 1
ATOM 2069 C C . GLU B 2 87 ? 95.658 104.556 73.616 1.00 39.31 87 GLU B C 1
ATOM 2070 O O . GLU B 2 87 ? 94.431 104.443 73.706 1.00 45.01 87 GLU B O 1
ATOM 2076 N N . ALA B 2 88 ? 96.234 105.296 72.671 1.00 32.43 88 ALA B N 1
ATOM 2077 C CA . ALA B 2 88 ? 95.457 106.002 71.663 1.00 28.08 88 ALA B CA 1
ATOM 2078 C C . ALA B 2 88 ? 95.402 105.278 70.328 1.00 29.35 88 ALA B C 1
ATOM 2079 O O . ALA B 2 88 ? 94.752 105.772 69.404 1.00 30.94 88 ALA B O 1
ATOM 2081 N N . SER B 2 89 ? 96.060 104.134 70.201 1.00 26.56 89 SER B N 1
ATOM 2082 C CA . SER B 2 89 ? 96.057 103.380 68.959 1.00 21.25 89 SER B CA 1
ATOM 2083 C C . SER B 2 89 ? 94.889 102.403 68.931 1.00 29.79 89 SER B C 1
ATOM 2084 O O . SER B 2 89 ? 94.263 102.114 69.951 1.00 38.01 89 SER B O 1
ATOM 2087 N N . ASN B 2 90 ? 94.602 101.896 67.737 1.00 29.28 90 ASN B N 1
ATOM 2088 C CA . ASN B 2 90 ? 93.617 100.836 67.585 1.00 21.28 90 ASN B CA 1
ATOM 2089 C C . ASN B 2 90 ? 94.100 99.583 68.302 1.00 26.33 90 ASN B C 1
ATOM 2090 O O . ASN B 2 90 ? 95.122 99.002 67.929 1.00 30.68 90 ASN B O 1
ATOM 2095 N N . LYS B 2 91 ? 93.365 99.165 69.334 1.00 28.83 91 LYS B N 1
ATOM 2096 C CA . LYS B 2 91 ? 93.783 98.011 70.124 1.00 24.81 91 LYS B CA 1
ATOM 2097 C C . LYS B 2 91 ? 93.551 96.694 69.397 1.00 26.06 91 LYS B C 1
ATOM 2098 O O . LYS B 2 91 ? 94.253 95.715 69.665 1.00 30.73 91 LYS B O 1
ATOM 2104 N N . ARG B 2 92 ? 92.582 96.645 68.485 1.00 21.78 92 ARG B N 1
ATOM 2105 C CA . ARG B 2 92 ? 92.348 95.414 67.743 1.00 22.67 92 ARG B CA 1
ATOM 2106 C C . ARG B 2 92 ? 93.429 95.173 66.696 1.00 24.99 92 ARG B C 1
ATOM 2107 O O . ARG B 2 92 ? 93.707 94.018 66.355 1.00 31.48 92 ARG B O 1
ATOM 2115 N N . TYR B 2 93 ? 94.053 96.236 66.179 1.00 24.74 93 TYR B N 1
ATOM 2116 C CA . TYR B 2 93 ? 95.213 96.053 65.314 1.00 15.48 93 TYR B CA 1
ATOM 2117 C C . TYR B 2 93 ? 96.443 95.630 66.102 1.00 15.83 93 TYR B C 1
ATOM 2118 O O . TYR B 2 93 ? 97.260 94.856 65.597 1.00 17.80 93 TYR B O 1
ATOM 2127 N N . LEU B 2 94 ? 96.610 96.140 67.321 1.00 17.67 94 LEU B N 1
ATOM 2128 C CA . LEU B 2 94 ? 97.729 95.705 68.147 1.00 14.35 94 LEU B CA 1
ATOM 2129 C C . LEU B 2 94 ? 97.615 94.224 68.477 1.00 18.59 94 LEU B C 1
ATOM 2130 O O . LEU B 2 94 ? 98.628 93.525 68.588 1.00 30.49 94 LEU B O 1
ATOM 2135 N N . GLY B 2 95 ? 96.388 93.729 68.648 1.00 20.17 95 GLY B N 1
ATOM 2136 C CA . GLY B 2 95 ? 96.192 92.298 68.804 1.00 12.08 95 GLY B CA 1
ATOM 2137 C C . GLY B 2 95 ? 96.513 91.525 67.540 1.00 10.79 95 GLY B C 1
ATOM 2138 O O . GLY B 2 95 ? 97.053 90.419 67.599 1.00 18.75 95 GLY B O 1
ATOM 2139 N N . TYR B 2 96 ? 96.180 92.093 66.380 1.00 15.62 96 TYR B N 1
ATOM 2140 C CA . TYR B 2 96 ? 96.547 91.469 65.111 1.00 17.56 96 TYR B CA 1
ATOM 2141 C C . TYR B 2 96 ? 98.060 91.399 64.950 1.00 13.99 96 TYR B C 1
ATOM 2142 O O . TYR B 2 96 ? 98.594 90.403 64.451 1.00 18.18 96 TYR B O 1
ATOM 2151 N N . ILE B 2 97 ? 98.765 92.456 65.352 1.00 17.99 97 ILE B N 1
ATOM 2152 C CA . ILE B 2 97 ? 100.222 92.471 65.264 1.00 13.25 97 ILE B CA 1
ATOM 2153 C C . ILE B 2 97 ? 100.822 91.411 66.178 1.00 14.39 97 ILE B C 1
ATOM 2154 O O . ILE B 2 97 ? 101.758 90.700 65.796 1.00 21.29 97 ILE B O 1
ATOM 2159 N N . ALA B 2 98 ? 100.297 91.289 67.399 1.00 15.87 98 ALA B N 1
ATOM 2160 C CA . ALA B 2 98 ? 100.837 90.323 68.351 1.00 15.57 98 ALA B CA 1
ATOM 2161 C C . ALA B 2 98 ? 100.558 88.887 67.931 1.00 13.38 98 ALA B C 1
ATOM 2162 O O . ALA B 2 98 ? 101.387 88.003 68.167 1.00 23.48 98 ALA B O 1
ATOM 2164 N N . ALA B 2 99 ? 99.402 88.630 67.322 1.00 15.25 99 ALA B N 1
ATOM 2165 C CA . ALA B 2 99 ? 99.055 87.274 66.921 1.00 3.28 99 ALA B CA 1
ATOM 2166 C C . ALA B 2 99 ? 99.789 86.828 65.666 1.00 15.38 99 ALA B C 1
ATOM 2167 O O . ALA B 2 99 ? 100.123 85.646 65.541 1.00 25.99 99 ALA B O 1
ATOM 2169 N N . GLU B 2 100 ? 100.039 87.739 64.727 1.00 24.40 100 GLU B N 1
ATOM 2170 C CA . GLU B 2 100 ? 100.713 87.395 63.481 1.00 20.53 100 GLU B CA 1
ATOM 2171 C C . GLU B 2 100 ? 102.229 87.381 63.606 1.00 16.43 100 GLU B C 1
ATOM 2172 O O . GLU B 2 100 ? 102.911 87.050 62.632 1.00 18.11 100 GLU B O 1
ATOM 2178 N N . THR B 2 101 ? 102.771 87.739 64.765 1.00 12.03 101 THR B N 1
ATOM 2179 C CA . THR B 2 101 ? 104.204 87.640 65.025 1.00 13.87 101 THR B CA 1
ATOM 2180 C C . THR B 2 101 ? 104.437 86.313 65.735 1.00 22.23 101 THR B C 1
ATOM 2181 O O . THR B 2 101 ? 104.462 86.236 66.963 1.00 21.15 101 THR B O 1
ATOM 2185 N N . HIS B 2 102 ? 104.592 85.253 64.945 1.00 30.60 102 HIS B N 1
ATOM 2186 C CA . HIS B 2 102 ? 104.759 83.911 65.490 1.00 24.61 102 HIS B CA 1
ATOM 2187 C C . HIS B 2 102 ? 106.067 83.821 66.260 1.00 30.72 102 HIS B C 1
ATOM 2188 O O . HIS B 2 102 ? 107.144 84.039 65.696 1.00 36.80 102 HIS B O 1
ATOM 2195 N N . LEU B 2 103 ? 105.972 83.493 67.549 1.00 35.55 103 LEU B N 1
ATOM 2196 C CA . LEU B 2 103 ? 107.165 83.426 68.386 1.00 40.63 103 LEU B CA 1
ATOM 2197 C C . LEU B 2 103 ? 108.109 82.324 67.923 1.00 42.87 103 LEU B C 1
ATOM 2198 O O . LEU B 2 103 ? 109.328 82.525 67.869 1.00 39.33 103 LEU B O 1
ATOM 2203 N N . TYR B 2 104 ? 107.564 81.158 67.583 1.00 47.40 104 TYR B N 1
ATOM 2204 C CA . TYR B 2 104 ? 108.343 80.016 67.108 1.00 43.42 104 TYR B CA 1
ATOM 2205 C C . TYR B 2 104 ? 109.461 79.642 68.079 1.00 44.67 104 TYR B C 1
ATOM 2206 O O . TYR B 2 104 ? 110.632 79.936 67.837 1.00 48.77 104 TYR B O 1
#

Solvent-accessible surface area: 15578 Å² total; per-residue (Å²): 103,78,25,0,3,0,0,1,0,0,110,40,102,78,27,0,76,46,0,6,70,15,0,75,182,43,4,117,23,90,65,38,23,42,69,82,20,74,96,53,21,2,2,1,0,1,62,24,118,33,80,9,0,20,131,0,9,53,21,0,45,114,41,5,158,84,15,110,56,31,59,56,27,78,6,33,15,7,96,1,40,63,37,0,17,52,28,4,57,110,128,74,84,65,29,106,83,123,52,85,102,15,2,0,0,44,0,51,0,92,6,0,2,12,0,0,67,0,0,15,27,0,13,45,67,4,108,20,58,11,1,43,14,90,14,4,94,169,65,51,4,86,0,49,0,1,0,1,6,93,82,153,11,0,116,90,0,7,165,18,0,134,81,66,6,44,137,51,36,63,61,17,138,37,50,57,160,8,115,120,78,88,33,29,174,18,9,134,25,43,2,30,0,18,0,45,65,140,60,6,84,78,25,7,142,54,0,61,144,44,3,29,1,11,53,24,92,68,60,110,45,167,82,121,49,187,75,196,71,143,94,101,78,45,101,5,11,42,0,42,0,36,2,8,156,118,7,25,71,56,0,124,25,47,4,48,10,120,14,76,62,72,110,37,55,43,85,68,80,109,55,99,72,141,93,40,88,135,206,94,56,40,88,12,54,76,75,5,81,141,207